Protein AF-A0A3B3HXH5-F1 (afdb_monomer_lite)

Sequence (319 aa):
MPVHSREKKDSNHEEMEVDFPEQDGSSTDEEDTVSSSVSEDGDSSEMDDEDCERRRVECLDEMTTLEKQFTDLKEQLYKERLSQVEVKLQEVMAGCAQEYLEPLANLQENMQIRTKVAGIYRELCLESVKNKYECEIQAACQHWESEKLLLFDTVQSELEEKIRRLEEDRHSIDITSELWNDGLHARKNKKKDPFCPVKKKKPVVVSGPYIVYMLQDLDILEDWTAIRKAMASLGPHRVKVDVPALKPDRHHHVARSEDGRLYYDSQWYCRGQAICIN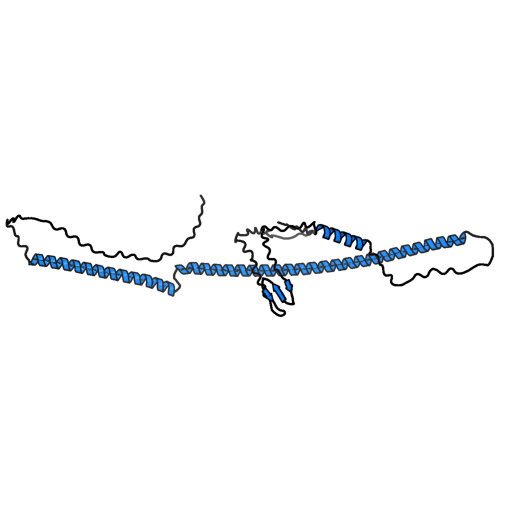RKDDYPTRNPQHPRFNMILFPSNQPGRLERHQKCVFISRDE

InterPro domains:
  IPR013907 Sds3-like [PF08598] (60-180)
  IPR013907 Sds3-like [PTHR21964] (8-289)
  IPR013907 Sds3-like [SM01401] (59-226)

Structure (mmCIF, N/CA/C/O backbone):
data_AF-A0A3B3HXH5-F1
#
_entry.id   AF-A0A3B3HXH5-F1
#
loop_
_atom_site.group_PDB
_atom_site.id
_atom_site.type_symbol
_atom_site.label_atom_id
_atom_site.label_alt_id
_atom_site.label_comp_id
_atom_site.label_asym_id
_atom_site.label_entity_id
_atom_site.label_seq_id
_atom_site.pdbx_PDB_ins_code
_atom_site.Cartn_x
_atom_site.Cartn_y
_atom_site.Cartn_z
_atom_site.occupancy
_atom_site.B_iso_or_equiv
_atom_site.auth_seq_id
_atom_site.auth_comp_id
_atom_site.auth_asym_id
_atom_site.auth_atom_id
_atom_site.pdbx_PDB_model_num
ATOM 1 N N . MET A 1 1 ? 10.573 -28.442 24.597 1.00 36.66 1 MET A N 1
ATOM 2 C CA . MET A 1 1 ? 9.488 -29.388 24.944 1.00 36.66 1 MET A CA 1
ATOM 3 C C . MET A 1 1 ? 8.203 -28.918 24.251 1.00 36.66 1 MET A C 1
ATOM 5 O O . MET A 1 1 ? 8.130 -27.728 23.979 1.00 36.66 1 MET A O 1
ATOM 9 N N . PRO A 1 2 ? 7.308 -29.828 23.827 1.00 40.38 2 PRO A N 1
ATOM 10 C CA . PRO A 1 2 ? 6.801 -29.885 22.445 1.00 40.38 2 PRO A CA 1
ATOM 11 C C . PRO A 1 2 ? 5.532 -29.090 22.072 1.00 40.38 2 PRO A C 1
ATOM 13 O O . PRO A 1 2 ? 4.764 -28.634 22.905 1.00 40.38 2 PRO A O 1
ATOM 16 N N . VAL A 1 3 ? 5.399 -29.037 20.745 1.00 43.09 3 VAL A N 1
ATOM 17 C CA . VAL A 1 3 ? 4.404 -28.598 19.746 1.00 43.09 3 VAL A CA 1
ATOM 18 C C . VAL A 1 3 ? 2.918 -28.958 19.991 1.00 43.09 3 VAL A C 1
ATOM 20 O O . VAL A 1 3 ? 2.636 -30.053 20.466 1.00 43.09 3 VAL A O 1
ATOM 23 N N . HIS A 1 4 ? 2.008 -28.072 19.536 1.00 37.91 4 HIS A N 1
ATOM 24 C CA . HIS A 1 4 ? 0.815 -28.287 18.661 1.00 37.91 4 HIS A CA 1
ATOM 25 C C . HIS A 1 4 ? -0.367 -27.368 19.049 1.00 37.91 4 HIS A C 1
ATOM 27 O O . HIS A 1 4 ? -0.852 -27.417 20.169 1.00 37.91 4 HIS A O 1
ATOM 33 N N . SER A 1 5 ? -0.701 -26.357 18.231 1.00 41.97 5 SER A N 1
ATOM 34 C CA . SER A 1 5 ? -1.679 -26.375 17.114 1.00 41.97 5 SER A CA 1
ATOM 35 C C . SER A 1 5 ? -3.136 -26.458 17.584 1.00 41.97 5 SER A C 1
ATOM 37 O O . SER A 1 5 ? -3.482 -27.459 18.197 1.00 41.97 5 SER A O 1
ATOM 39 N N . ARG A 1 6 ? -3.993 -25.492 17.191 1.00 38.56 6 ARG A N 1
ATOM 40 C CA . ARG A 1 6 ? -5.259 -25.716 16.447 1.00 38.56 6 ARG A CA 1
ATOM 41 C C . ARG A 1 6 ? -6.124 -24.448 16.361 1.00 38.56 6 ARG A C 1
ATOM 43 O O . ARG A 1 6 ? -6.424 -23.808 17.360 1.00 38.56 6 ARG A O 1
ATOM 50 N N . GLU A 1 7 ? -6.533 -24.141 15.135 1.00 41.59 7 GLU A N 1
ATOM 51 C CA . GLU A 1 7 ? -7.610 -23.221 14.767 1.00 41.59 7 GLU A CA 1
ATOM 52 C C . GLU A 1 7 ? -8.952 -23.632 15.395 1.00 41.59 7 GLU A C 1
ATOM 54 O O . GLU A 1 7 ? -9.259 -24.826 15.429 1.00 41.59 7 GLU A O 1
ATOM 59 N N . LYS A 1 8 ? -9.807 -22.665 15.755 1.00 41.22 8 LYS A N 1
ATOM 60 C CA . LYS A 1 8 ? -11.252 -22.778 15.499 1.00 41.22 8 LYS A CA 1
ATOM 61 C C . LYS A 1 8 ? -11.975 -21.436 15.620 1.00 41.22 8 LYS A C 1
ATOM 63 O O . LYS A 1 8 ? -12.102 -20.853 16.688 1.00 41.22 8 LYS A O 1
ATOM 68 N N . LYS A 1 9 ? -12.450 -21.004 14.458 1.00 42.94 9 LYS A N 1
ATOM 69 C CA . LYS A 1 9 ? -13.661 -20.227 14.218 1.00 42.94 9 LYS A CA 1
ATOM 70 C C . LYS A 1 9 ? -14.865 -21.031 14.737 1.00 42.94 9 LYS A C 1
ATOM 72 O O . LYS A 1 9 ? -14.910 -22.228 14.475 1.00 42.94 9 LYS A O 1
ATOM 77 N N . ASP A 1 10 ? -15.780 -20.407 15.469 1.00 31.34 10 ASP A N 1
ATOM 78 C CA . ASP A 1 10 ? -17.193 -20.307 15.081 1.00 31.34 10 ASP A CA 1
ATOM 79 C C . ASP A 1 10 ? -18.002 -19.512 16.114 1.00 31.34 10 ASP A C 1
ATOM 81 O O . ASP A 1 10 ? -17.730 -19.507 17.311 1.00 31.34 10 ASP A O 1
ATOM 85 N N . SER A 1 11 ? -18.961 -18.785 15.556 1.00 37.59 11 SER A N 1
ATOM 86 C CA . SER A 1 11 ? -20.011 -17.983 16.167 1.00 37.59 11 SER A CA 1
ATOM 87 C C . SER A 1 11 ? -20.677 -18.616 17.387 1.00 37.59 11 SER A C 1
ATOM 89 O O . SER A 1 11 ? -21.100 -19.767 17.308 1.00 37.59 11 SER A O 1
ATOM 91 N N . ASN A 1 12 ? -20.938 -17.812 18.418 1.00 31.23 12 ASN A N 1
ATOM 92 C CA . ASN A 1 12 ? -22.136 -18.004 19.228 1.00 31.23 12 ASN A CA 1
ATOM 93 C C . ASN A 1 12 ? -22.809 -16.649 19.466 1.00 31.23 12 ASN A C 1
ATOM 95 O O . ASN A 1 12 ? -22.296 -15.770 20.152 1.00 31.23 12 ASN A O 1
ATOM 99 N N . HIS A 1 13 ? -23.928 -16.492 18.772 1.00 41.25 13 HIS A N 1
ATOM 100 C CA . HIS A 1 13 ? -24.970 -15.508 18.996 1.00 41.25 13 HIS A CA 1
ATOM 101 C C . HIS A 1 13 ? -25.770 -16.016 20.195 1.00 41.25 13 HIS A C 1
ATOM 103 O O . HIS A 1 13 ? -26.544 -16.956 20.044 1.00 41.25 13 HIS A O 1
ATOM 109 N N . GLU A 1 14 ? -25.514 -15.485 21.389 1.00 38.22 14 GLU A N 1
ATOM 110 C CA . GLU A 1 14 ? -26.332 -15.784 22.569 1.00 38.22 14 GLU A CA 1
ATOM 111 C C . GLU A 1 14 ? -27.373 -14.678 22.728 1.00 38.22 14 GLU A C 1
ATOM 113 O O . GLU A 1 14 ? -27.130 -13.622 23.313 1.00 38.22 14 GLU A O 1
ATOM 118 N N . GLU A 1 15 ? -28.540 -14.927 22.133 1.00 41.75 15 GLU A N 1
ATOM 119 C CA . GLU A 1 15 ? -29.776 -14.255 22.505 1.00 41.75 15 GLU A CA 1
ATOM 120 C C . GLU A 1 15 ? -30.161 -14.684 23.920 1.00 41.75 15 GLU A C 1
ATOM 122 O O . GLU A 1 15 ? -30.132 -15.857 24.288 1.00 41.75 15 GLU A O 1
ATOM 127 N N . MET A 1 16 ? -30.492 -13.684 24.724 1.00 44.94 16 MET A N 1
ATOM 128 C CA . MET A 1 16 ? -30.983 -13.815 26.082 1.00 44.94 16 MET A CA 1
ATOM 129 C C . MET A 1 16 ? -32.428 -14.328 26.033 1.00 44.94 16 MET A C 1
ATOM 131 O O . MET A 1 16 ? -33.356 -13.534 25.904 1.00 44.94 16 MET A O 1
ATOM 135 N N . GLU A 1 17 ? -32.624 -15.643 26.121 1.00 43.16 17 GLU A N 1
ATOM 136 C CA . GLU A 1 17 ? -33.947 -16.248 26.304 1.00 43.16 17 GLU A CA 1
ATOM 137 C C . GLU A 1 17 ? -34.158 -16.521 27.802 1.00 43.16 17 GLU A C 1
ATOM 139 O O . GLU A 1 17 ? -33.478 -17.345 28.415 1.00 43.16 17 GLU A O 1
ATOM 144 N N . VAL A 1 18 ? -35.040 -15.739 28.426 1.00 45.31 18 VAL A N 1
ATOM 145 C CA . VAL A 1 18 ? -35.453 -15.910 29.824 1.00 45.31 18 VAL A CA 1
ATOM 146 C C . VAL A 1 18 ? -36.728 -16.744 29.810 1.00 45.31 18 VAL A C 1
ATOM 148 O O . VAL A 1 18 ? -37.800 -16.218 29.522 1.00 45.31 18 VAL A O 1
ATOM 151 N N . ASP A 1 19 ? -36.598 -18.038 30.093 1.00 46.12 19 ASP A N 1
ATOM 152 C CA . ASP A 1 19 ? -37.721 -18.969 30.207 1.00 46.12 19 ASP A CA 1
ATOM 153 C C . ASP A 1 19 ? -38.346 -18.865 31.612 1.00 46.12 19 ASP A C 1
ATOM 155 O O . ASP A 1 19 ? -37.688 -19.116 32.626 1.00 46.12 19 ASP A O 1
ATOM 159 N N . PHE A 1 20 ? -39.607 -18.434 31.678 1.00 47.66 20 PHE A N 1
ATOM 160 C CA . PHE A 1 20 ? -40.442 -18.494 32.879 1.00 47.66 20 PHE A CA 1
ATOM 161 C C . PHE A 1 20 ? -41.383 -19.695 32.733 1.00 47.66 20 PHE A C 1
ATOM 163 O O . PHE A 1 20 ? -42.293 -19.620 31.908 1.00 47.66 20 PHE A O 1
ATOM 170 N N . PRO A 1 21 ? -41.255 -20.766 33.536 1.00 50.25 21 PRO A N 1
ATOM 171 C CA . PRO A 1 21 ? -42.292 -21.782 33.578 1.00 50.25 21 PRO A CA 1
ATOM 172 C C . PRO A 1 21 ? -43.496 -21.289 34.389 1.00 50.25 21 PRO A C 1
ATOM 174 O O . PRO A 1 21 ? -43.383 -20.860 35.541 1.00 50.25 21 PRO A O 1
ATOM 177 N N . GLU A 1 22 ? -44.645 -21.349 33.721 1.00 38.00 22 GLU A N 1
ATOM 178 C CA . GLU A 1 22 ? -45.982 -21.013 34.190 1.00 38.00 22 GLU A CA 1
ATOM 179 C C . GLU A 1 22 ? -46.419 -21.874 35.386 1.00 38.00 22 GLU A C 1
ATOM 181 O O . GLU A 1 22 ? -46.096 -23.054 35.523 1.00 38.00 22 GLU A O 1
ATOM 186 N N . GLN A 1 23 ? -47.177 -21.231 36.269 1.00 49.66 23 GLN A N 1
ATOM 187 C CA . GLN A 1 23 ? -47.813 -21.804 37.441 1.00 49.66 23 GLN A CA 1
ATOM 188 C C . GLN A 1 23 ? -49.132 -22.466 37.024 1.00 49.66 23 GLN A C 1
ATOM 190 O O . GLN A 1 23 ? -50.142 -21.778 36.895 1.00 49.66 23 GLN A O 1
ATOM 195 N N . ASP A 1 24 ? -49.135 -23.789 36.858 1.00 42.03 24 ASP A N 1
ATOM 196 C CA . ASP A 1 24 ? -50.368 -24.571 36.740 1.00 42.03 24 ASP A CA 1
ATOM 197 C C . ASP A 1 24 ? -50.796 -25.107 38.111 1.00 42.03 24 ASP A C 1
ATOM 199 O O . ASP A 1 24 ? -50.068 -25.825 38.801 1.00 42.03 24 ASP A O 1
ATOM 203 N N . GLY A 1 25 ? -52.003 -24.715 38.517 1.00 48.56 25 GLY A N 1
ATOM 204 C CA . GLY A 1 25 ? -52.677 -25.234 39.696 1.00 48.56 25 GLY A CA 1
ATOM 205 C C . GLY A 1 25 ? -53.189 -26.653 39.465 1.00 48.56 25 GLY A C 1
ATOM 206 O O . GLY A 1 25 ? -53.815 -26.940 38.449 1.00 48.56 25 GLY A O 1
ATOM 207 N N . SER A 1 26 ? -52.992 -27.526 40.453 1.00 46.78 26 SER A N 1
ATOM 208 C CA . SER A 1 26 ? -53.696 -28.804 40.535 1.00 46.78 26 SER A CA 1
ATOM 209 C C . SER A 1 26 ? -54.169 -29.036 41.964 1.00 46.78 26 SER A C 1
ATOM 211 O O . SER A 1 26 ? -53.378 -29.234 42.884 1.00 46.78 26 SER A O 1
ATOM 213 N N . SER A 1 27 ? -55.488 -28.964 42.110 1.00 47.56 27 SER A N 1
ATOM 214 C CA . SER A 1 27 ? -56.285 -29.443 43.235 1.00 47.56 27 SER A CA 1
ATOM 215 C C . SER A 1 27 ? -56.333 -30.972 43.185 1.00 47.56 27 SER A C 1
ATOM 217 O O . SER A 1 27 ? -56.581 -31.536 42.120 1.00 47.56 27 SER A O 1
ATOM 219 N N . THR A 1 28 ? -56.116 -31.622 44.330 1.00 49.31 28 THR A N 1
ATOM 220 C CA . THR A 1 28 ? -56.427 -33.043 44.521 1.00 49.31 28 THR A CA 1
ATOM 221 C C . THR A 1 28 ? -57.055 -33.215 45.902 1.00 49.31 28 THR A C 1
ATOM 223 O O . THR A 1 28 ? -56.388 -33.020 46.918 1.00 49.31 28 THR A O 1
ATOM 226 N N . ASP A 1 29 ? -58.356 -33.505 45.893 1.00 44.50 29 ASP A N 1
ATOM 227 C CA . ASP A 1 29 ? -59.142 -34.044 47.005 1.00 44.50 29 ASP A CA 1
ATOM 228 C C . ASP A 1 29 ? -58.696 -35.475 47.312 1.00 44.50 29 ASP A C 1
ATOM 230 O O . ASP A 1 29 ? -58.561 -36.276 46.391 1.00 44.50 29 ASP A O 1
ATOM 234 N N . GLU A 1 30 ? -58.573 -35.814 48.593 1.00 56.91 30 GLU A N 1
ATOM 235 C CA . GLU A 1 30 ? -58.674 -37.191 49.084 1.00 56.91 30 GLU A CA 1
ATOM 236 C C . GLU A 1 30 ? -59.413 -37.140 50.435 1.00 56.91 30 GLU A C 1
ATOM 238 O O . GLU A 1 30 ? -58.858 -36.767 51.471 1.00 56.91 30 GLU A O 1
ATOM 243 N N . GLU A 1 31 ? -60.704 -37.460 50.395 1.00 57.81 31 GLU A N 1
ATOM 244 C CA . GLU A 1 31 ? -61.541 -37.793 51.549 1.00 57.81 31 GLU A CA 1
ATOM 245 C C . GLU A 1 31 ? -61.336 -39.278 51.879 1.00 57.81 31 GLU A C 1
ATOM 247 O O . GLU A 1 31 ? -61.482 -40.103 50.982 1.00 57.81 31 GLU A O 1
ATOM 252 N N . ASP A 1 32 ? -61.070 -39.631 53.143 1.00 46.25 32 ASP A N 1
ATOM 253 C CA . ASP A 1 32 ? -61.781 -40.740 53.801 1.00 46.25 32 ASP A CA 1
ATOM 254 C C . ASP A 1 32 ? -61.449 -40.879 55.307 1.00 46.25 32 ASP A C 1
ATOM 256 O O . ASP A 1 32 ? -60.324 -41.178 55.701 1.00 46.25 32 ASP A O 1
ATOM 260 N N . THR A 1 33 ? -62.476 -40.601 56.130 1.00 49.78 33 THR A N 1
ATOM 261 C CA . THR A 1 33 ? -63.098 -41.479 57.159 1.00 49.78 33 THR A CA 1
ATOM 262 C C . THR A 1 33 ? -62.180 -42.278 58.126 1.00 49.78 33 THR A C 1
ATOM 264 O O . THR A 1 33 ? -61.257 -42.960 57.718 1.00 49.78 33 THR A O 1
ATOM 267 N N . VAL A 1 34 ? -62.357 -42.385 59.458 1.00 49.44 34 VAL A N 1
ATOM 268 C CA . VAL A 1 34 ? -63.480 -42.213 60.403 1.00 49.44 34 VAL A CA 1
ATOM 269 C C . VAL A 1 34 ? -62.985 -42.317 61.869 1.00 49.44 34 VAL A C 1
ATOM 271 O O . VAL A 1 34 ? -62.112 -43.116 62.186 1.00 49.44 34 VAL A O 1
ATOM 274 N N . SER A 1 35 ? -63.711 -41.636 62.766 1.00 45.94 35 SER A N 1
ATOM 275 C CA . SER A 1 35 ? -64.165 -42.104 64.096 1.00 45.94 35 SER A CA 1
ATOM 276 C C . SER A 1 35 ? -63.204 -42.208 65.303 1.00 45.94 35 SER A C 1
ATOM 278 O O . SER A 1 35 ? -62.570 -43.227 65.546 1.00 45.94 35 SER A O 1
ATOM 280 N N . SER A 1 36 ? -63.378 -41.212 66.184 1.00 49.75 36 SER A N 1
ATOM 281 C CA . SER A 1 36 ? -63.737 -41.319 67.616 1.00 49.75 36 SER A CA 1
ATOM 282 C C . SER A 1 36 ? -62.786 -42.006 68.606 1.00 49.75 36 SER A C 1
ATOM 284 O O . SER A 1 36 ? -62.731 -43.227 68.714 1.00 49.75 36 SER A O 1
ATOM 286 N N . SER A 1 37 ? -62.200 -41.181 69.478 1.00 46.41 37 SER A N 1
ATOM 287 C CA . SER A 1 37 ? -62.035 -41.484 70.902 1.00 46.41 37 SER A CA 1
ATOM 288 C C . SER A 1 37 ? -61.922 -40.165 71.661 1.00 46.41 37 SER A C 1
ATOM 290 O O . SER A 1 37 ? -60.868 -39.535 71.682 1.00 46.41 37 SER A O 1
ATOM 292 N N . VAL A 1 38 ? -63.035 -39.742 72.255 1.00 53.91 38 VAL A N 1
ATOM 293 C CA . VAL A 1 38 ? -63.066 -38.720 73.301 1.00 53.91 38 VAL A CA 1
ATOM 294 C C . VAL A 1 38 ? -62.303 -39.255 74.514 1.00 53.91 38 VAL A C 1
ATOM 296 O O . VAL A 1 38 ? -62.775 -40.140 75.221 1.00 53.91 38 VAL A O 1
ATOM 299 N N . SER A 1 39 ? -61.092 -38.747 74.720 1.00 48.28 39 SER A N 1
ATOM 300 C CA . SER A 1 39 ? -60.351 -38.921 75.966 1.00 48.28 39 SER A CA 1
ATOM 301 C C . SER A 1 39 ? -60.460 -37.612 76.733 1.00 48.28 39 SER A C 1
ATOM 303 O O . SER A 1 39 ? -59.628 -36.720 76.603 1.00 48.28 39 SER A O 1
ATOM 305 N N . GLU A 1 40 ? -61.555 -37.489 77.477 1.00 54.38 40 GLU A N 1
ATOM 306 C CA . GLU A 1 40 ? -61.733 -36.487 78.521 1.00 54.38 40 GLU A CA 1
ATOM 307 C C . GLU A 1 40 ? -60.925 -36.960 79.734 1.00 54.38 40 GLU A C 1
ATOM 309 O O . GLU A 1 40 ? -61.462 -37.590 80.641 1.00 54.38 40 GLU A O 1
ATOM 314 N N . ASP A 1 41 ? -59.611 -36.735 79.713 1.00 47.78 41 ASP A N 1
ATOM 315 C CA . ASP A 1 41 ? -58.792 -36.841 80.918 1.00 47.78 41 ASP A CA 1
ATOM 316 C C . ASP A 1 41 ? -58.056 -35.518 81.100 1.00 47.78 41 ASP A C 1
ATOM 318 O O . ASP A 1 41 ? -57.237 -35.096 80.280 1.00 47.78 41 ASP A O 1
ATOM 322 N N . GLY A 1 42 ? -58.512 -34.795 82.117 1.00 56.22 42 GLY A N 1
ATOM 323 C CA . GLY A 1 42 ? -58.180 -33.411 82.367 1.00 56.22 42 GLY A CA 1
ATOM 324 C C . GLY A 1 42 ? -56.733 -33.243 82.794 1.00 56.22 42 GLY A C 1
ATOM 325 O O . GLY A 1 42 ? -56.367 -33.574 83.916 1.00 56.22 42 GLY A O 1
ATOM 326 N N . ASP A 1 43 ? -55.965 -32.604 81.924 1.00 50.34 43 ASP A N 1
ATOM 327 C CA . ASP A 1 43 ? -54.943 -31.643 82.326 1.00 50.34 43 ASP A CA 1
ATOM 328 C C . ASP A 1 43 ? -54.941 -30.500 81.305 1.00 50.34 43 ASP A C 1
ATOM 330 O O . ASP A 1 43 ? -53.996 -30.262 80.553 1.00 50.34 43 ASP A O 1
ATOM 334 N N . SER A 1 44 ? -56.099 -29.839 81.208 1.00 50.19 44 SER A N 1
ATOM 335 C CA . SER A 1 44 ? -56.245 -28.585 80.478 1.00 50.19 44 SER A CA 1
ATOM 336 C C . SER A 1 44 ? -55.517 -27.512 81.277 1.00 50.19 44 SER A C 1
ATOM 338 O O . SER A 1 44 ? -56.132 -26.744 82.016 1.00 50.19 44 SER A O 1
ATOM 340 N N . SER A 1 45 ? -54.191 -27.478 81.145 1.00 52.12 45 SER A N 1
ATOM 341 C CA . SER A 1 45 ? -53.464 -26.228 81.316 1.00 52.12 45 SER A CA 1
ATOM 342 C C . SER A 1 45 ? -54.000 -25.283 80.245 1.00 52.12 45 SER A C 1
ATOM 344 O O . SER A 1 45 ? -53.641 -25.346 79.072 1.00 52.12 45 SER A O 1
ATOM 346 N N . GLU A 1 46 ? -54.986 -24.499 80.660 1.00 55.59 46 GLU A N 1
ATOM 347 C CA . GLU A 1 46 ? -55.503 -23.320 79.990 1.00 55.59 46 GLU A CA 1
ATOM 348 C C . GLU A 1 46 ? -54.295 -22.409 79.753 1.00 55.59 46 GLU A C 1
ATOM 350 O O . GLU A 1 46 ? -53.892 -21.629 80.614 1.00 55.59 46 GLU A O 1
ATOM 355 N N . MET A 1 47 ? -53.597 -22.641 78.636 1.00 61.91 47 MET A N 1
ATOM 356 C CA . MET A 1 47 ? -52.636 -21.694 78.101 1.00 61.91 47 MET A CA 1
ATOM 357 C C . MET A 1 47 ? -53.427 -20.414 77.938 1.00 61.91 47 MET A C 1
ATOM 359 O O . MET A 1 47 ? -54.374 -20.387 77.157 1.00 61.91 47 MET A O 1
ATOM 363 N N . ASP A 1 48 ? -53.061 -19.424 78.740 1.00 77.75 48 ASP A N 1
ATOM 364 C CA . ASP A 1 48 ? -53.688 -18.116 78.757 1.00 77.75 48 ASP A CA 1
ATOM 365 C C . ASP A 1 48 ? -53.893 -17.646 77.310 1.00 77.75 48 ASP A C 1
ATOM 367 O O . ASP A 1 48 ? -52.949 -17.661 76.510 1.00 77.75 48 ASP A O 1
ATOM 371 N N . ASP A 1 49 ? -55.127 -17.296 76.942 1.00 82.94 49 ASP A N 1
ATOM 372 C CA . ASP A 1 49 ? -55.451 -16.811 75.596 1.00 82.94 49 ASP A CA 1
ATOM 373 C C . ASP A 1 49 ? -54.546 -15.620 75.225 1.00 82.94 49 ASP A C 1
ATOM 375 O O . ASP A 1 49 ? -54.171 -15.443 74.061 1.00 82.94 49 ASP A O 1
ATOM 379 N N . GLU A 1 50 ? -54.101 -14.860 76.233 1.00 87.56 50 GLU A N 1
ATOM 380 C CA . GLU A 1 50 ? -53.115 -13.792 76.089 1.00 87.56 50 GLU A CA 1
ATOM 381 C C . GLU A 1 50 ? -51.749 -14.295 75.601 1.00 87.56 50 GLU A C 1
ATOM 383 O O . GLU A 1 50 ? -51.117 -13.625 74.786 1.00 87.56 50 GLU A O 1
ATOM 388 N N . ASP A 1 51 ? -51.286 -15.473 76.027 1.00 90.12 51 ASP A N 1
ATOM 389 C CA . ASP A 1 51 ? -50.021 -16.065 75.574 1.00 90.12 51 ASP A CA 1
ATOM 390 C C . ASP A 1 51 ? -50.117 -16.648 74.158 1.00 90.12 51 ASP A C 1
ATOM 392 O O . ASP A 1 51 ? -49.138 -16.607 73.402 1.00 90.12 51 ASP A O 1
ATOM 396 N N . CYS A 1 52 ? -51.287 -17.155 73.759 1.00 89.38 52 CYS A N 1
ATOM 397 C CA . CYS A 1 52 ? -51.535 -17.548 72.371 1.00 89.38 52 CYS A CA 1
ATOM 398 C C . CYS A 1 52 ? -51.539 -16.331 71.434 1.00 89.38 52 CYS A C 1
ATOM 400 O O . CYS A 1 52 ? -50.892 -16.368 70.382 1.00 89.38 52 CYS A O 1
ATOM 402 N N . GLU A 1 53 ? -52.202 -15.240 71.828 1.00 92.44 53 GLU A N 1
ATOM 403 C CA . GLU A 1 53 ? -52.193 -13.992 71.061 1.00 92.44 53 GLU A CA 1
ATOM 404 C C . GLU A 1 53 ? -50.787 -13.374 71.019 1.00 92.44 53 GLU A C 1
ATOM 406 O O . GLU A 1 53 ? -50.337 -12.935 69.961 1.00 92.44 53 GLU A O 1
ATOM 411 N N . ARG A 1 54 ? -50.028 -13.436 72.123 1.00 95.19 54 ARG A N 1
ATOM 412 C CA . ARG A 1 54 ? -48.635 -12.963 72.181 1.00 95.19 54 ARG A CA 1
ATOM 413 C C . ARG A 1 54 ? -47.750 -13.659 71.142 1.00 95.19 54 ARG A C 1
ATOM 415 O O . ARG A 1 54 ? -47.097 -12.978 70.355 1.00 95.19 54 ARG A O 1
ATOM 422 N N . ARG A 1 55 ? -47.791 -14.997 71.059 1.00 94.19 55 ARG A N 1
ATOM 423 C CA . ARG A 1 55 ? -47.025 -15.763 70.050 1.00 94.19 55 ARG A CA 1
ATOM 424 C C . ARG A 1 55 ? -47.466 -15.462 68.619 1.00 94.19 55 ARG A C 1
ATOM 426 O O . ARG A 1 55 ? -46.640 -15.453 67.708 1.00 94.19 55 ARG A O 1
ATOM 433 N N . ARG A 1 56 ? -48.765 -15.232 68.397 1.00 95.44 56 ARG A N 1
ATOM 434 C CA . ARG A 1 56 ? -49.298 -14.856 67.080 1.00 95.44 56 ARG A CA 1
ATOM 435 C C . ARG A 1 56 ? -48.742 -13.503 66.633 1.00 95.44 56 ARG A C 1
ATOM 437 O O . ARG A 1 56 ? -48.322 -13.382 65.484 1.00 95.44 56 ARG A O 1
ATOM 444 N N . VAL A 1 57 ? -48.724 -12.518 67.529 1.00 96.00 57 VAL A N 1
ATOM 445 C CA . VAL A 1 57 ? -48.159 -11.188 67.263 1.00 96.00 57 VAL A CA 1
ATOM 446 C C . VAL A 1 57 ? -46.658 -11.279 66.991 1.00 96.00 57 VAL A C 1
ATOM 448 O O . VAL A 1 57 ? -46.207 -10.754 65.980 1.00 96.00 57 VAL A O 1
ATOM 451 N N . GLU A 1 58 ? -45.902 -12.019 67.806 1.00 96.38 58 GLU A N 1
ATOM 452 C CA . GLU A 1 58 ? -44.460 -12.229 67.598 1.00 96.38 58 GLU A CA 1
ATOM 453 C C . GLU A 1 58 ? -44.159 -12.870 66.231 1.00 96.38 58 GLU A C 1
ATOM 455 O O . GLU A 1 58 ? -43.283 -12.404 65.507 1.00 96.38 58 GLU A O 1
ATOM 460 N N . CYS A 1 59 ? -44.933 -13.880 65.821 1.00 96.44 59 CYS A N 1
ATOM 461 C CA . CYS A 1 59 ? -44.783 -14.511 64.506 1.00 96.44 59 CYS A CA 1
ATOM 462 C C . CYS A 1 59 ? -45.062 -13.535 63.345 1.00 96.44 59 CYS A C 1
ATOM 464 O O . CYS A 1 59 ? -44.360 -13.550 62.331 1.00 96.44 59 CYS A O 1
ATOM 466 N N . LEU A 1 60 ? -46.067 -12.663 63.485 1.00 97.06 60 LEU A N 1
ATOM 467 C CA . LEU A 1 60 ? -46.355 -11.617 62.499 1.00 97.06 60 LEU A CA 1
ATOM 468 C C . LEU A 1 60 ? -45.251 -10.549 62.461 1.00 97.06 60 LEU A C 1
ATOM 470 O O . LEU A 1 60 ? -44.865 -10.108 61.377 1.00 97.06 60 LEU A O 1
ATOM 474 N N . ASP A 1 61 ? -44.703 -10.163 63.611 1.00 97.75 61 ASP A N 1
ATOM 475 C CA . ASP A 1 61 ? -43.584 -9.221 63.704 1.00 97.75 61 ASP A CA 1
ATOM 476 C C . ASP A 1 61 ? -42.302 -9.796 63.073 1.00 97.75 61 ASP A C 1
ATOM 478 O O . ASP A 1 61 ? -41.583 -9.099 62.350 1.00 97.75 61 ASP A O 1
ATOM 482 N N . GLU A 1 62 ? -42.028 -11.088 63.264 1.00 97.69 62 GLU A N 1
ATOM 483 C CA . GLU A 1 62 ? -40.929 -11.782 62.585 1.00 97.69 62 GLU A CA 1
ATOM 484 C C . GLU A 1 62 ? -41.138 -11.821 61.067 1.00 97.69 62 GLU A C 1
ATOM 486 O O . GLU A 1 62 ? -40.222 -11.482 60.313 1.00 97.69 62 GLU A O 1
ATOM 491 N N . MET A 1 63 ? -42.346 -12.168 60.605 1.00 97.62 63 MET A N 1
ATOM 492 C CA . MET A 1 63 ? -42.669 -12.199 59.175 1.00 97.62 63 MET A CA 1
ATOM 493 C C . MET A 1 63 ? -42.518 -10.817 58.532 1.00 97.62 63 MET A C 1
ATOM 495 O O . MET A 1 63 ? -41.853 -10.679 57.507 1.00 97.62 63 MET A O 1
ATOM 499 N N . THR A 1 64 ? -43.059 -9.772 59.158 1.00 98.00 64 THR A N 1
ATOM 500 C CA . THR A 1 64 ? -42.931 -8.394 58.656 1.00 98.00 64 THR A CA 1
ATOM 501 C C . THR A 1 64 ? -41.479 -7.911 58.668 1.00 98.00 64 THR A C 1
ATOM 503 O O . THR A 1 64 ? -41.048 -7.198 57.757 1.00 98.00 64 THR A O 1
ATOM 506 N N . THR A 1 65 ? -40.680 -8.339 59.649 1.00 98.19 65 THR A N 1
ATOM 507 C CA . THR A 1 65 ? -39.238 -8.065 59.678 1.00 98.19 65 THR A CA 1
ATOM 508 C C . THR A 1 65 ? -38.516 -8.748 58.514 1.00 98.19 65 THR A C 1
ATOM 510 O O . THR A 1 65 ? -37.692 -8.109 57.854 1.00 98.19 65 THR A O 1
ATOM 513 N N . LEU A 1 66 ? -38.836 -10.012 58.221 1.00 98.12 66 LEU A N 1
ATOM 514 C CA . LEU A 1 66 ? -38.275 -10.750 57.084 1.00 98.12 66 LEU A CA 1
ATOM 515 C C . LEU A 1 66 ? -38.673 -10.130 55.742 1.00 98.12 66 LEU A C 1
ATOM 517 O O . LEU A 1 66 ? -37.816 -9.937 54.880 1.00 98.12 66 LEU A O 1
ATOM 521 N N . GLU A 1 67 ? -39.943 -9.765 55.569 1.00 98.12 67 GLU A N 1
ATOM 522 C CA . GLU A 1 67 ? -40.429 -9.078 54.369 1.00 98.12 67 GLU A CA 1
ATOM 523 C C . GLU A 1 67 ? -39.668 -7.772 54.133 1.00 98.12 67 GLU A C 1
ATOM 525 O O . GLU A 1 67 ? -39.207 -7.513 53.019 1.00 98.12 67 GLU A O 1
ATOM 530 N N . LYS A 1 68 ? -39.451 -6.989 55.196 1.00 98.31 68 LYS A N 1
ATOM 531 C CA . LYS A 1 68 ? -38.675 -5.751 55.125 1.00 98.31 68 LYS A CA 1
ATOM 532 C C . LYS A 1 68 ? -37.224 -6.005 54.711 1.00 98.31 68 LYS A C 1
ATOM 534 O O . LYS A 1 68 ? -36.720 -5.343 53.804 1.00 98.31 68 LYS A O 1
ATOM 539 N N . GLN A 1 69 ? -36.564 -6.992 55.318 1.00 98.38 69 GLN A N 1
ATOM 540 C CA . GLN A 1 69 ? -35.203 -7.377 54.931 1.00 98.38 69 GLN A CA 1
ATOM 541 C C . GLN A 1 69 ? -35.137 -7.809 53.462 1.00 98.38 69 GLN A C 1
ATOM 543 O O . GLN A 1 69 ? -34.208 -7.433 52.748 1.00 98.38 69 GLN A O 1
ATOM 548 N N . PHE A 1 70 ? -36.137 -8.550 52.982 1.00 98.50 70 PHE A N 1
ATOM 549 C CA . PHE A 1 70 ? -36.206 -8.972 51.588 1.00 98.50 70 PHE A CA 1
ATOM 550 C C . PHE A 1 70 ? -36.378 -7.779 50.639 1.00 98.50 70 PHE A C 1
ATOM 552 O O . PHE A 1 70 ? -35.720 -7.718 49.598 1.00 98.50 70 PHE A O 1
ATOM 559 N N . THR A 1 71 ? -37.215 -6.800 50.999 1.00 98.44 71 THR A N 1
ATOM 560 C CA . THR A 1 71 ? -37.367 -5.570 50.210 1.00 98.44 71 THR A CA 1
ATOM 561 C C . THR A 1 71 ? -36.097 -4.726 50.193 1.00 98.44 71 THR A C 1
ATOM 563 O O . THR A 1 71 ? -35.715 -4.251 49.122 1.00 98.44 71 THR A O 1
ATOM 566 N N . ASP A 1 72 ? -35.407 -4.605 51.329 1.00 98.44 72 ASP A N 1
ATOM 567 C CA . ASP A 1 72 ? -34.164 -3.839 51.443 1.00 98.44 72 ASP A CA 1
ATOM 568 C C . ASP A 1 72 ? -33.051 -4.485 50.599 1.00 98.44 72 ASP A C 1
ATOM 570 O O . ASP A 1 72 ? -32.384 -3.809 49.812 1.00 98.44 72 ASP A O 1
ATOM 574 N N . LEU A 1 73 ? -32.905 -5.814 50.678 1.00 98.50 73 LEU A N 1
ATOM 575 C CA . LEU A 1 73 ? -31.949 -6.573 49.864 1.00 98.50 73 LEU A CA 1
ATOM 576 C C . LEU A 1 73 ? -32.252 -6.462 48.368 1.00 98.50 73 LEU A C 1
ATOM 578 O O . LEU A 1 73 ? -31.343 -6.266 47.559 1.00 98.50 73 LEU A O 1
ATOM 582 N N . LYS A 1 74 ? -33.531 -6.555 47.989 1.00 98.31 74 LYS A N 1
ATOM 583 C CA . LYS A 1 74 ? -33.969 -6.388 46.601 1.00 98.31 74 LYS A CA 1
ATOM 584 C C . LYS A 1 74 ? -33.616 -4.995 46.083 1.00 98.31 74 LYS A C 1
ATOM 586 O O . LYS A 1 74 ? -33.060 -4.874 44.993 1.00 98.31 74 LYS A O 1
ATOM 591 N N . GLU A 1 75 ? -33.910 -3.946 46.848 1.00 98.44 75 GLU A N 1
ATOM 592 C CA . GLU A 1 75 ? -33.594 -2.572 46.455 1.00 98.44 75 GLU A CA 1
ATOM 593 C C . GLU A 1 75 ? -32.079 -2.354 46.335 1.00 98.44 75 GLU A C 1
ATOM 595 O O . GLU A 1 75 ? -31.616 -1.741 45.368 1.00 98.44 75 GLU A O 1
ATOM 600 N N . GLN A 1 76 ? -31.297 -2.901 47.268 1.00 98.50 76 GLN A N 1
ATOM 601 C CA . GLN A 1 76 ? -29.839 -2.831 47.228 1.00 98.50 76 GLN A CA 1
ATOM 602 C C . GLN A 1 76 ? -29.271 -3.499 45.969 1.00 98.50 76 GLN A C 1
ATOM 604 O O . GLN A 1 76 ? -28.442 -2.893 45.289 1.00 98.50 76 GLN A O 1
ATOM 609 N N . LEU A 1 77 ? -29.766 -4.687 45.607 1.00 98.44 77 LEU A N 1
ATOM 610 C CA . LEU A 1 77 ? -29.358 -5.396 44.391 1.00 98.44 77 LEU A CA 1
ATOM 611 C C . LEU A 1 77 ? -29.639 -4.569 43.126 1.00 98.44 77 LEU A C 1
ATOM 613 O O . LEU A 1 77 ? -28.781 -4.466 42.248 1.00 98.44 77 LEU A O 1
ATOM 617 N N . TYR A 1 78 ? -30.818 -3.946 43.028 1.00 98.44 78 TYR A N 1
ATOM 618 C CA . TYR A 1 78 ? -31.148 -3.092 41.882 1.00 98.44 78 TYR A CA 1
ATOM 619 C C . TYR A 1 78 ? -30.288 -1.832 41.827 1.00 98.44 78 TYR A C 1
ATOM 621 O O . TYR A 1 78 ? -29.812 -1.480 40.747 1.00 98.44 78 TYR A O 1
ATOM 629 N N . LYS A 1 79 ? -30.055 -1.167 42.965 1.00 98.50 79 LYS A N 1
ATOM 630 C CA . LYS A 1 79 ? -29.177 0.012 43.040 1.00 98.50 79 LYS A CA 1
ATOM 631 C C . LYS A 1 79 ? -27.752 -0.330 42.614 1.00 98.50 79 LYS A C 1
ATOM 633 O O . LYS A 1 79 ? -27.157 0.405 41.829 1.00 98.50 79 LYS A O 1
ATOM 638 N N . GLU A 1 80 ? -27.219 -1.457 43.082 1.00 98.56 80 GLU A N 1
ATOM 639 C CA . GLU A 1 80 ? -25.889 -1.919 42.689 1.00 98.56 80 GLU A CA 1
ATOM 640 C C . GLU A 1 80 ? -25.835 -2.244 41.193 1.00 98.56 80 GLU A C 1
ATOM 642 O O . GLU A 1 80 ? -24.918 -1.808 40.495 1.00 98.56 80 GLU A O 1
ATOM 647 N N . ARG A 1 81 ? -26.848 -2.943 40.667 1.00 98.44 81 ARG A N 1
ATOM 648 C CA . ARG A 1 81 ? -26.902 -3.272 39.242 1.00 98.44 81 ARG A CA 1
ATOM 649 C C . ARG A 1 81 ? -26.983 -2.026 38.364 1.00 98.44 81 ARG A C 1
ATOM 651 O O . ARG A 1 81 ? -26.297 -1.971 37.344 1.00 98.44 81 ARG A O 1
ATOM 658 N N . LEU A 1 82 ? -27.792 -1.042 38.756 1.00 98.50 82 LEU A N 1
ATOM 659 C CA . LEU A 1 82 ? -27.890 0.238 38.059 1.00 98.50 82 LEU A CA 1
ATOM 660 C C . LEU A 1 82 ? -26.528 0.942 38.051 1.00 98.50 82 LEU A C 1
ATOM 662 O O . LEU A 1 82 ? -26.036 1.293 36.985 1.00 98.50 82 LEU A O 1
ATOM 666 N N . SER A 1 83 ? -25.877 1.030 39.215 1.00 98.50 83 SER A N 1
ATOM 667 C CA . SER A 1 83 ? -24.552 1.639 39.374 1.00 98.50 83 SER A CA 1
ATOM 668 C C . SER A 1 83 ? -23.489 0.979 38.486 1.00 98.50 83 SER A C 1
ATOM 670 O O . SER A 1 83 ? -22.746 1.672 37.795 1.00 98.50 83 SER A O 1
ATOM 672 N N . GLN A 1 84 ? -23.453 -0.358 38.407 1.00 98.25 84 GLN A N 1
ATOM 673 C CA . GLN A 1 84 ? -22.533 -1.075 37.511 1.00 98.25 84 GLN A CA 1
ATOM 674 C C . GLN A 1 84 ? -22.725 -0.682 36.038 1.00 98.25 84 GLN A C 1
ATOM 676 O O . GLN A 1 84 ? -21.749 -0.515 35.305 1.00 98.25 84 GLN A O 1
ATOM 681 N N . VAL A 1 85 ? -23.978 -0.549 35.590 1.00 97.88 85 VAL A N 1
ATOM 682 C CA . VAL A 1 85 ? -24.294 -0.126 34.216 1.00 97.88 85 VAL A CA 1
ATOM 683 C C . VAL A 1 85 ? -23.912 1.335 34.002 1.00 97.88 85 VAL A C 1
ATOM 685 O O . VAL A 1 85 ? -23.347 1.675 32.966 1.00 97.88 85 VAL A O 1
ATOM 688 N N . GLU A 1 86 ? -24.180 2.187 34.984 1.00 97.94 86 GLU A N 1
ATOM 689 C CA . GLU A 1 86 ? -23.913 3.621 34.925 1.00 97.94 86 GLU A CA 1
ATOM 690 C C . GLU A 1 86 ? -22.407 3.914 34.848 1.00 97.94 86 GLU A C 1
ATOM 692 O O . GLU A 1 86 ? -21.985 4.729 34.029 1.00 97.94 86 GLU A O 1
ATOM 697 N N . VAL A 1 87 ? -21.580 3.169 35.593 1.00 97.56 87 VAL A N 1
ATOM 698 C CA . VAL A 1 87 ? -20.110 3.223 35.492 1.00 97.56 87 VAL A CA 1
ATOM 699 C C . VAL A 1 87 ? -19.639 2.806 34.099 1.00 97.56 87 VAL A C 1
ATOM 701 O O . VAL A 1 87 ? -18.899 3.554 33.463 1.00 97.56 87 VAL A O 1
ATOM 704 N N . LYS A 1 88 ? -20.108 1.667 33.570 1.00 96.31 88 LYS A N 1
ATOM 705 C CA . LYS A 1 88 ? -19.736 1.226 32.212 1.00 96.31 88 LYS A CA 1
ATOM 706 C C . LYS A 1 88 ? -20.160 2.229 31.139 1.00 96.31 88 LYS A C 1
ATOM 708 O O . LYS A 1 88 ? -19.417 2.480 30.192 1.00 96.31 88 LYS A O 1
ATOM 713 N N . LEU A 1 89 ? -21.344 2.823 31.281 1.00 97.00 89 LEU A N 1
ATOM 714 C CA . LEU A 1 89 ? -21.817 3.866 30.375 1.00 97.00 89 LEU A CA 1
ATOM 715 C C . LEU A 1 89 ? -20.898 5.093 30.428 1.00 97.00 89 LEU A C 1
ATOM 717 O O . LEU A 1 89 ? -20.521 5.614 29.379 1.00 97.00 89 LEU A O 1
ATOM 721 N N . GLN A 1 90 ? -20.497 5.524 31.626 1.00 97.75 90 GLN A N 1
ATOM 722 C CA . GLN A 1 90 ? -19.549 6.624 31.795 1.00 97.75 90 GLN A CA 1
ATOM 723 C C . GLN A 1 90 ? -18.179 6.311 31.185 1.00 97.75 90 GLN A C 1
ATOM 725 O O . GLN A 1 90 ? -17.622 7.173 30.511 1.00 97.75 90 GLN A O 1
ATOM 730 N N . GLU A 1 91 ? -17.657 5.093 31.349 1.00 97.19 91 GLU A N 1
ATOM 731 C CA . GLU A 1 91 ? -16.395 4.667 30.729 1.00 97.19 91 GLU A CA 1
ATOM 732 C C . GLU A 1 91 ? -16.451 4.745 29.197 1.00 97.19 91 GLU A C 1
ATOM 734 O O . GLU A 1 91 ? -15.516 5.225 28.550 1.00 97.19 91 GLU A O 1
ATOM 739 N N . VAL A 1 92 ? -17.570 4.322 28.601 1.00 95.94 92 VAL A N 1
ATOM 740 C CA . VAL A 1 92 ? -17.791 4.421 27.152 1.00 95.94 92 VAL A CA 1
ATOM 741 C C . VAL A 1 92 ? -17.908 5.881 26.715 1.00 95.94 92 VAL A C 1
ATOM 743 O O . VAL A 1 92 ? -17.255 6.279 25.751 1.00 95.94 92 VAL A O 1
ATOM 746 N N . MET A 1 93 ? -18.686 6.702 27.427 1.00 96.19 93 MET A N 1
ATOM 747 C CA . MET A 1 93 ? -18.846 8.130 27.119 1.00 96.19 93 MET A CA 1
ATOM 748 C C . MET A 1 93 ? -17.535 8.913 27.249 1.00 96.19 93 MET A C 1
ATOM 750 O O . MET A 1 93 ? -17.271 9.808 26.447 1.00 96.19 93 MET A O 1
ATOM 754 N N . ALA A 1 94 ? -16.707 8.570 28.235 1.00 96.69 94 ALA A N 1
ATOM 755 C CA . ALA A 1 94 ? -15.378 9.141 28.424 1.00 96.69 94 ALA A CA 1
ATOM 756 C C . ALA A 1 94 ? -14.343 8.587 27.428 1.00 96.69 94 ALA A C 1
ATOM 758 O O . ALA A 1 94 ? -13.221 9.090 27.369 1.00 96.69 94 ALA A O 1
ATOM 759 N N . GLY A 1 95 ? -14.698 7.561 26.647 1.00 93.94 95 GLY A N 1
ATOM 760 C CA . GLY A 1 95 ? -13.798 6.909 25.701 1.00 93.94 95 GLY A CA 1
ATOM 761 C C . GLY A 1 95 ? -12.660 6.136 26.371 1.00 93.94 95 GLY A C 1
ATOM 762 O O . GLY A 1 95 ? -11.639 5.900 25.733 1.00 93.94 95 GLY A O 1
ATOM 763 N N . CYS A 1 96 ? -12.810 5.761 27.644 1.00 95.19 96 CYS A N 1
ATOM 764 C CA . CYS A 1 96 ? -11.831 4.978 28.400 1.00 95.19 96 CYS A CA 1
ATOM 765 C C . CYS A 1 96 ? -12.249 3.515 28.604 1.00 95.19 96 CYS A C 1
ATOM 767 O O . CYS A 1 96 ? -11.552 2.774 29.292 1.00 95.19 96 CYS A O 1
ATOM 769 N N . ALA A 1 97 ? -13.354 3.085 27.987 1.00 95.69 97 ALA A N 1
ATOM 770 C CA . ALA A 1 97 ? -13.793 1.696 27.999 1.00 95.69 97 ALA A CA 1
ATOM 771 C C . ALA A 1 97 ? -12.707 0.767 27.427 1.00 95.69 97 ALA A C 1
ATOM 773 O O . ALA A 1 97 ? -12.437 0.746 26.221 1.00 95.69 97 ALA A O 1
ATOM 774 N N . GLN A 1 98 ? -12.093 -0.016 28.317 1.00 92.56 98 GLN A N 1
ATOM 775 C CA . GLN A 1 98 ? -10.891 -0.805 28.040 1.00 92.56 98 GLN A CA 1
ATOM 776 C C . GLN A 1 98 ? -11.080 -1.811 26.895 1.00 92.56 98 GLN A C 1
ATOM 778 O O . GLN A 1 98 ? -10.160 -2.027 26.109 1.00 92.56 98 GLN A O 1
ATOM 783 N N . GLU A 1 99 ? -12.288 -2.363 26.763 1.00 93.19 99 GLU A N 1
ATOM 784 C CA . GLU A 1 99 ? -12.673 -3.320 25.717 1.00 93.19 99 GLU A CA 1
ATOM 785 C C . GLU A 1 99 ? -12.492 -2.757 24.291 1.00 93.19 99 GLU A C 1
ATOM 787 O O . GLU A 1 99 ? -12.275 -3.517 23.349 1.00 93.19 99 GLU A O 1
ATOM 792 N N . TYR A 1 100 ? -12.523 -1.429 24.124 1.00 95.25 100 TYR A N 1
ATOM 793 C CA . TYR A 1 100 ? -12.357 -0.762 22.827 1.00 95.25 100 TYR A CA 1
ATOM 794 C C . TYR A 1 100 ? -10.963 -0.172 22.607 1.00 95.25 100 TYR A C 1
ATOM 796 O O . TYR A 1 100 ? -10.556 0.019 21.458 1.00 95.25 100 TYR A O 1
ATOM 804 N N . LEU A 1 101 ? -10.219 0.112 23.679 1.00 96.38 101 LEU A N 1
ATOM 805 C CA . LEU A 1 101 ? -8.917 0.777 23.588 1.00 96.38 101 LEU A CA 1
ATOM 806 C C . LEU A 1 101 ? -7.868 -0.086 22.881 1.00 96.38 101 LEU A C 1
ATOM 808 O O . LEU A 1 101 ? -7.151 0.413 22.013 1.00 96.38 101 LEU A O 1
ATOM 812 N N . GLU A 1 102 ? -7.795 -1.377 23.205 1.00 95.75 102 GLU A N 1
ATOM 813 C CA . GLU A 1 102 ? -6.841 -2.294 22.570 1.00 95.75 102 GLU A CA 1
ATOM 814 C C . GLU A 1 102 ? -7.146 -2.510 21.070 1.00 95.75 102 GLU A C 1
ATOM 816 O O . GLU A 1 102 ? -6.247 -2.294 20.248 1.00 95.75 102 GLU A O 1
ATOM 821 N N . PRO A 1 103 ? -8.391 -2.829 20.649 1.00 97.44 103 PRO A N 1
ATOM 822 C CA . PRO A 1 103 ? -8.740 -2.878 19.228 1.00 97.44 103 PRO A CA 1
ATOM 823 C C . PRO A 1 103 ? -8.456 -1.572 18.479 1.00 97.44 103 PRO A C 1
ATOM 825 O O . PRO A 1 103 ? -7.987 -1.605 17.337 1.00 97.44 103 PRO A O 1
ATOM 828 N N . LEU A 1 104 ? -8.704 -0.420 19.111 1.00 96.94 104 LEU A N 1
ATOM 829 C CA . LEU A 1 104 ? -8.424 0.886 18.519 1.00 96.94 104 LEU A CA 1
ATOM 830 C C . LEU A 1 104 ? -6.920 1.105 18.313 1.00 96.94 104 LEU A C 1
ATOM 832 O O . LEU A 1 104 ? -6.517 1.523 17.226 1.00 96.94 104 LEU A O 1
ATOM 836 N N . ALA A 1 105 ? -6.092 0.794 19.312 1.00 97.44 105 ALA A N 1
ATOM 837 C CA . ALA A 1 105 ? -4.637 0.896 19.210 1.00 97.44 105 ALA A CA 1
ATOM 838 C C . ALA A 1 105 ? -4.090 -0.003 18.088 1.00 97.44 105 ALA A C 1
ATOM 840 O O . ALA A 1 105 ? -3.329 0.459 17.234 1.00 97.44 105 ALA A O 1
ATOM 841 N N . ASN A 1 106 ? -4.567 -1.248 18.010 1.00 98.00 106 ASN A N 1
ATOM 842 C CA . ASN A 1 106 ? -4.204 -2.186 16.947 1.00 98.00 106 ASN A CA 1
ATOM 843 C C . ASN A 1 106 ? -4.619 -1.671 15.560 1.00 98.00 106 ASN A C 1
ATOM 845 O O . ASN A 1 106 ? -3.879 -1.795 14.580 1.00 98.00 106 ASN A O 1
ATOM 849 N N . LEU A 1 107 ? -5.808 -1.075 15.437 1.00 98.19 107 LEU A N 1
ATOM 850 C CA . LEU A 1 107 ? -6.265 -0.491 14.176 1.00 98.19 107 LEU A CA 1
ATOM 851 C C . LEU A 1 107 ? -5.406 0.714 13.765 1.00 98.19 107 LEU A C 1
ATOM 853 O O . LEU A 1 107 ? -5.053 0.846 12.588 1.00 98.19 107 LEU A O 1
ATOM 857 N N . GLN A 1 108 ? -5.042 1.569 14.722 1.00 98.31 108 GLN A N 1
ATOM 858 C CA . GLN A 1 108 ? -4.152 2.709 14.500 1.00 98.31 108 GLN A CA 1
ATOM 859 C C . GLN A 1 108 ? -2.756 2.255 14.059 1.00 98.31 108 GLN A C 1
ATOM 861 O O . GLN A 1 108 ? -2.218 2.801 13.094 1.00 98.31 108 GLN A O 1
ATOM 866 N N . GLU A 1 109 ? -2.192 1.228 14.694 1.00 98.50 109 GLU A N 1
ATOM 867 C CA . GLU A 1 109 ? -0.914 0.642 14.289 1.00 98.50 109 GLU A CA 1
ATOM 868 C C . GLU A 1 109 ? -0.987 0.079 12.862 1.00 98.50 109 GLU A C 1
ATOM 870 O O . GLU A 1 109 ? -0.167 0.423 12.008 1.00 98.50 109 GLU A O 1
ATOM 875 N N . ASN A 1 110 ? -2.022 -0.705 12.551 1.00 98.56 110 ASN A N 1
ATOM 876 C CA . ASN A 1 110 ? -2.229 -1.256 11.211 1.00 98.56 110 ASN A CA 1
ATOM 877 C C . ASN A 1 110 ? -2.358 -0.168 10.139 1.00 98.56 110 ASN A C 1
ATOM 879 O O . ASN A 1 110 ? -1.842 -0.311 9.027 1.00 98.56 110 ASN A O 1
ATOM 883 N N . MET A 1 111 ? -3.035 0.937 10.451 1.00 98.56 111 MET A N 1
ATOM 884 C CA . MET A 1 111 ? -3.088 2.098 9.566 1.00 98.56 111 MET A CA 1
ATOM 885 C C . MET A 1 111 ? -1.685 2.671 9.327 1.00 98.56 111 MET A C 1
ATOM 887 O O . MET A 1 111 ? -1.309 2.880 8.175 1.00 98.56 111 MET A O 1
ATOM 891 N N . GLN A 1 112 ? -0.890 2.876 10.380 1.00 98.69 112 GLN A N 1
ATOM 892 C CA . GLN A 1 112 ? 0.476 3.388 10.250 1.00 98.69 112 GLN A CA 1
ATOM 893 C C . GLN A 1 112 ? 1.369 2.454 9.426 1.00 98.69 112 GLN A C 1
ATOM 895 O O . GLN A 1 112 ? 2.118 2.927 8.569 1.00 98.69 112 GLN A O 1
ATOM 900 N N . ILE A 1 113 ? 1.279 1.139 9.648 1.00 98.56 113 ILE A N 1
ATOM 901 C CA . ILE A 1 113 ? 2.019 0.136 8.874 1.00 98.56 113 ILE A CA 1
ATOM 902 C C . ILE A 1 113 ? 1.624 0.221 7.400 1.00 98.56 113 ILE A C 1
ATOM 904 O O . ILE A 1 113 ? 2.503 0.333 6.546 1.00 98.56 113 ILE A O 1
ATOM 908 N N . ARG A 1 114 ? 0.322 0.240 7.083 1.00 98.56 114 ARG A N 1
ATOM 909 C CA . ARG A 1 114 ? -0.152 0.347 5.692 1.00 98.56 114 ARG A CA 1
ATOM 910 C C . ARG A 1 114 ? 0.353 1.613 5.008 1.00 98.56 114 ARG A C 1
ATOM 912 O O . ARG A 1 114 ? 0.815 1.534 3.873 1.00 98.56 114 ARG A O 1
ATOM 919 N N . THR A 1 115 ? 0.342 2.749 5.701 1.00 98.62 115 THR A N 1
ATOM 920 C CA . THR A 1 115 ? 0.873 4.010 5.167 1.00 98.62 115 THR A CA 1
ATOM 921 C C . THR A 1 115 ? 2.377 3.928 4.901 1.00 98.62 115 THR A C 1
ATOM 923 O O . THR A 1 115 ? 2.829 4.337 3.833 1.00 98.62 115 THR A O 1
ATOM 926 N N . LYS A 1 116 ? 3.159 3.351 5.825 1.00 98.62 116 LYS A N 1
ATOM 927 C CA . LYS A 1 116 ? 4.609 3.158 5.645 1.00 98.62 116 LYS A CA 1
ATOM 928 C C . LYS A 1 116 ? 4.912 2.238 4.462 1.00 98.62 116 LYS A C 1
ATOM 930 O 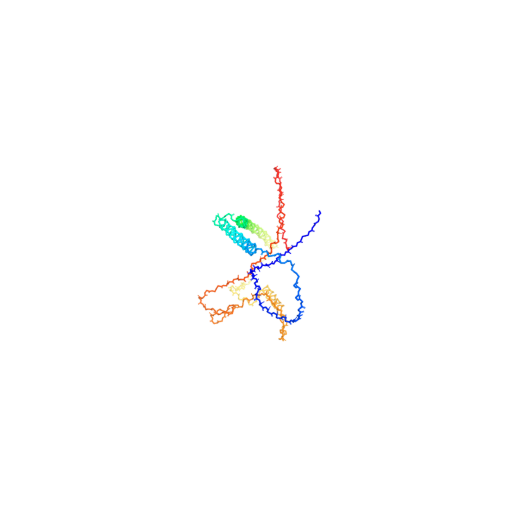O . LYS A 1 116 ? 5.731 2.582 3.616 1.00 98.62 116 LYS A O 1
ATOM 935 N N . VAL A 1 117 ? 4.219 1.101 4.370 1.00 98.75 117 VAL A N 1
ATOM 936 C CA . VAL A 1 117 ? 4.378 0.142 3.266 1.00 98.75 117 VAL A CA 1
ATOM 937 C C . VAL A 1 117 ? 4.022 0.787 1.927 1.00 98.75 117 VAL A C 1
ATOM 939 O O . VAL A 1 117 ? 4.774 0.641 0.967 1.00 98.75 117 VAL A O 1
ATOM 942 N N . ALA A 1 118 ? 2.925 1.547 1.861 1.00 98.50 118 ALA A N 1
ATOM 943 C CA . ALA A 1 118 ? 2.548 2.282 0.655 1.00 98.50 118 ALA A CA 1
ATOM 944 C C . ALA A 1 118 ? 3.605 3.327 0.253 1.00 98.50 118 ALA A C 1
ATOM 946 O O . ALA A 1 118 ? 3.885 3.486 -0.936 1.00 98.50 118 ALA A O 1
ATOM 947 N N . GLY A 1 119 ? 4.225 3.999 1.231 1.00 98.69 119 GLY A N 1
ATOM 948 C CA . GLY A 1 119 ? 5.345 4.918 1.010 1.00 98.69 119 GLY A CA 1
ATOM 949 C C . GLY A 1 119 ? 6.553 4.227 0.376 1.00 98.69 119 GLY A C 1
ATOM 950 O O . GLY A 1 119 ? 6.992 4.628 -0.700 1.00 98.69 119 GLY A O 1
ATOM 951 N N . ILE A 1 120 ? 7.017 3.127 0.976 1.00 98.62 120 ILE A N 1
ATOM 952 C CA . ILE A 1 120 ? 8.144 2.333 0.455 1.00 98.62 120 ILE A CA 1
ATOM 953 C C . ILE A 1 120 ? 7.831 1.807 -0.951 1.00 98.62 120 ILE A C 1
ATOM 955 O O . ILE A 1 120 ? 8.663 1.879 -1.853 1.00 98.62 120 ILE A O 1
ATOM 959 N N . TYR A 1 121 ? 6.615 1.303 -1.170 1.00 98.69 121 TYR A N 1
ATOM 960 C CA . TYR A 1 121 ? 6.205 0.800 -2.478 1.00 98.69 121 TYR A CA 1
ATOM 961 C C . TYR A 1 121 ? 6.244 1.893 -3.553 1.00 98.69 121 TYR A C 1
ATOM 963 O O . TYR A 1 121 ? 6.730 1.659 -4.661 1.00 98.69 121 TYR A O 1
ATOM 971 N N . ARG A 1 122 ? 5.778 3.104 -3.223 1.00 98.62 122 ARG A N 1
ATOM 972 C CA . ARG A 1 122 ? 5.859 4.264 -4.116 1.00 98.62 122 ARG A CA 1
ATOM 973 C C . ARG A 1 122 ? 7.311 4.590 -4.469 1.00 98.62 122 ARG A C 1
ATOM 975 O O . ARG A 1 122 ? 7.596 4.802 -5.644 1.00 98.62 122 ARG A O 1
ATOM 982 N N . GLU A 1 123 ? 8.207 4.625 -3.488 1.00 98.69 123 GLU A N 1
ATOM 983 C CA . GLU A 1 123 ? 9.635 4.896 -3.706 1.00 98.69 123 GLU A CA 1
ATOM 984 C C . GLU A 1 123 ? 10.276 3.849 -4.623 1.00 98.69 123 GLU A C 1
ATOM 986 O O . GLU A 1 123 ? 10.914 4.210 -5.610 1.00 98.69 123 GLU A O 1
ATOM 991 N N . LEU A 1 124 ? 10.017 2.561 -4.381 1.00 98.69 124 LEU A N 1
ATOM 992 C CA . LEU A 1 124 ? 10.506 1.475 -5.236 1.00 98.69 124 LEU A CA 1
ATOM 993 C C . LEU A 1 124 ? 9.981 1.576 -6.673 1.00 98.69 124 LEU A C 1
ATOM 995 O O . LEU A 1 124 ? 10.722 1.324 -7.624 1.00 98.69 124 LEU A O 1
ATOM 999 N N . CYS A 1 125 ? 8.717 1.963 -6.855 1.00 98.56 125 CYS A N 1
ATOM 1000 C CA . CYS A 1 125 ? 8.157 2.183 -8.187 1.00 98.56 125 CYS A CA 1
ATOM 1001 C C . CYS A 1 125 ? 8.856 3.341 -8.909 1.00 98.56 125 CYS A C 1
ATOM 1003 O O . CYS A 1 125 ? 9.179 3.215 -10.090 1.00 98.56 125 CYS A O 1
ATOM 1005 N N . LEU A 1 126 ? 9.106 4.451 -8.209 1.00 98.62 126 LEU A N 1
ATOM 1006 C CA . LEU A 1 126 ? 9.811 5.601 -8.774 1.00 98.62 126 LEU A CA 1
ATOM 1007 C C . LEU A 1 126 ? 11.247 5.239 -9.162 1.00 98.62 126 LEU A C 1
ATOM 1009 O O . LEU A 1 126 ? 11.662 5.548 -10.278 1.00 98.62 126 LEU A O 1
ATOM 1013 N N . GLU A 1 127 ? 11.968 4.526 -8.296 1.00 98.75 127 GLU A N 1
ATOM 1014 C CA . GLU A 1 127 ? 13.331 4.078 -8.588 1.00 98.75 127 GLU A CA 1
ATOM 1015 C C . GLU A 1 127 ? 13.356 3.101 -9.771 1.00 98.75 127 GLU A C 1
ATOM 1017 O O . GLU A 1 127 ? 14.199 3.207 -10.656 1.00 98.75 127 GLU A O 1
ATOM 1022 N N . SER A 1 128 ? 12.378 2.193 -9.867 1.00 98.69 128 SER A N 1
ATOM 1023 C CA . SER A 1 128 ? 12.254 1.288 -11.016 1.00 98.69 128 SER A CA 1
ATOM 1024 C C . SER A 1 128 ? 12.047 2.041 -12.333 1.00 98.69 128 SER A C 1
ATOM 1026 O O . SER A 1 128 ? 12.663 1.696 -13.343 1.00 98.69 128 SER A O 1
ATOM 1028 N N . VAL A 1 129 ? 11.194 3.071 -12.343 1.00 98.81 129 VAL A N 1
ATOM 1029 C CA . VAL A 1 129 ? 10.964 3.904 -13.533 1.00 98.81 129 VAL A CA 1
ATOM 1030 C C . VAL A 1 129 ? 12.223 4.684 -13.900 1.00 98.81 129 VAL A C 1
ATOM 1032 O O . VAL A 1 129 ? 12.592 4.718 -15.073 1.00 98.81 129 VAL A O 1
ATOM 1035 N N . LYS A 1 130 ? 12.907 5.261 -12.910 1.00 98.75 130 LYS A N 1
ATOM 1036 C CA . LYS A 1 130 ? 14.164 5.982 -13.108 1.00 98.75 130 LYS A CA 1
ATOM 1037 C C . LYS A 1 130 ? 15.249 5.075 -13.693 1.00 98.75 130 LYS A C 1
ATOM 1039 O O . LYS A 1 130 ? 15.849 5.436 -14.698 1.00 98.75 130 LYS A O 1
ATOM 1044 N N . ASN A 1 131 ? 15.418 3.868 -13.156 1.00 98.69 131 ASN A N 1
ATOM 1045 C CA . ASN A 1 131 ? 16.379 2.896 -13.678 1.00 98.69 131 ASN A CA 1
ATOM 1046 C C . ASN A 1 131 ? 16.075 2.511 -15.130 1.00 98.69 131 ASN A C 1
ATOM 1048 O O . ASN A 1 131 ? 16.981 2.472 -15.954 1.00 98.69 131 ASN A O 1
ATOM 1052 N N . LYS A 1 132 ? 14.801 2.274 -15.479 1.00 98.69 132 LYS A N 1
ATOM 1053 C CA . LYS A 1 132 ? 14.409 2.003 -16.875 1.00 98.69 132 LYS A CA 1
ATOM 1054 C C . LYS A 1 132 ? 14.759 3.167 -17.797 1.00 98.69 132 LYS A C 1
ATOM 1056 O O . LYS A 1 132 ? 15.285 2.944 -18.880 1.00 98.69 132 LYS A O 1
ATOM 1061 N N . TYR A 1 133 ? 14.480 4.391 -17.357 1.00 98.75 133 TYR A N 1
ATOM 1062 C CA . TYR A 1 133 ? 14.815 5.601 -18.099 1.00 98.75 133 TYR A CA 1
ATOM 1063 C C . TYR A 1 133 ? 16.330 5.742 -18.316 1.00 98.75 133 TYR A C 1
ATOM 1065 O O . TYR A 1 133 ? 16.767 5.998 -19.435 1.00 98.75 133 TYR A O 1
ATOM 1073 N N . GLU A 1 134 ? 17.136 5.517 -17.280 1.00 98.75 134 GLU A N 1
ATOM 1074 C CA . GLU A 1 134 ? 18.599 5.572 -17.375 1.00 98.75 134 GLU A CA 1
ATOM 1075 C C . GLU A 1 134 ? 19.161 4.477 -18.293 1.00 98.75 134 GLU A C 1
ATOM 1077 O O . GLU A 1 134 ? 20.021 4.761 -19.130 1.00 98.75 134 GLU A O 1
ATOM 1082 N N . CYS A 1 135 ? 18.640 3.249 -18.204 1.00 98.62 135 CYS A N 1
ATOM 1083 C CA . CYS A 1 135 ? 19.010 2.164 -19.112 1.00 98.62 135 CYS A CA 1
ATOM 1084 C C . CYS A 1 135 ? 18.673 2.494 -20.572 1.00 98.62 135 CYS A C 1
ATOM 1086 O O . CYS A 1 135 ? 19.489 2.223 -21.450 1.00 98.62 135 CYS A O 1
ATOM 1088 N N . GLU A 1 136 ? 17.511 3.095 -20.835 1.00 98.69 136 GLU A N 1
ATOM 1089 C CA . GLU A 1 136 ? 17.103 3.484 -22.189 1.00 98.69 136 GLU A CA 1
ATOM 1090 C C . GLU A 1 136 ? 18.027 4.565 -22.763 1.00 98.69 136 GLU A C 1
ATOM 1092 O O . GLU A 1 136 ? 18.478 4.453 -23.902 1.00 98.69 136 GLU A O 1
ATOM 1097 N N . ILE A 1 137 ? 18.386 5.576 -21.960 1.00 98.75 137 ILE A N 1
ATOM 1098 C CA . ILE A 1 137 ? 19.376 6.586 -22.364 1.00 98.75 137 ILE A CA 1
ATOM 1099 C C . ILE A 1 137 ? 20.700 5.915 -22.719 1.00 98.75 137 ILE A C 1
ATOM 1101 O O . ILE A 1 137 ? 21.284 6.207 -23.762 1.00 98.75 137 ILE A O 1
ATOM 1105 N N . GLN A 1 138 ? 21.183 5.016 -21.861 1.00 98.75 138 GLN A N 1
ATOM 1106 C CA . GLN A 1 138 ? 22.451 4.337 -22.090 1.00 98.75 138 GLN A CA 1
ATOM 1107 C C . GLN A 1 138 ? 22.412 3.486 -23.366 1.00 98.75 138 GLN A C 1
ATOM 1109 O O . GLN A 1 138 ? 23.352 3.546 -24.159 1.00 98.75 138 GLN A O 1
ATOM 1114 N N . ALA A 1 139 ? 21.331 2.735 -23.584 1.00 98.56 139 ALA A N 1
ATOM 1115 C CA . ALA A 1 139 ? 21.140 1.928 -24.782 1.00 98.56 139 ALA A CA 1
ATOM 1116 C C . ALA A 1 139 ? 21.112 2.799 -26.048 1.00 98.56 139 ALA A C 1
ATOM 1118 O O . ALA A 1 139 ? 21.807 2.489 -27.016 1.00 98.56 139 ALA A O 1
ATOM 1119 N N . ALA A 1 140 ? 20.389 3.923 -26.025 1.00 98.62 140 ALA A N 1
ATOM 1120 C CA . ALA A 1 140 ? 20.330 4.863 -27.142 1.00 98.62 140 ALA A CA 1
ATOM 1121 C C . ALA A 1 140 ? 21.705 5.477 -27.458 1.00 98.62 140 ALA A C 1
ATOM 1123 O O . ALA A 1 140 ? 22.095 5.543 -28.624 1.00 98.62 140 ALA A O 1
ATOM 1124 N N . CYS A 1 141 ? 22.469 5.872 -26.433 1.00 98.50 141 CYS A N 1
ATOM 1125 C CA . CYS A 1 141 ? 23.829 6.386 -26.605 1.00 98.50 141 CYS A CA 1
ATOM 1126 C C . CYS A 1 141 ? 24.760 5.337 -27.224 1.00 98.50 141 CYS A C 1
ATOM 1128 O O . CYS A 1 141 ? 25.445 5.628 -28.202 1.00 98.50 141 CYS A O 1
ATOM 1130 N N . GLN A 1 142 ? 24.756 4.108 -26.698 1.00 98.69 142 GLN A N 1
ATOM 1131 C CA . GLN A 1 142 ? 25.585 3.018 -27.221 1.00 98.69 142 GLN A CA 1
ATOM 1132 C C . GLN A 1 142 ? 25.207 2.642 -28.654 1.00 98.69 142 GLN A C 1
ATOM 1134 O O . GLN A 1 142 ? 26.088 2.396 -29.480 1.00 98.69 142 GLN A O 1
ATOM 1139 N N . HIS A 1 143 ? 23.909 2.618 -28.964 1.00 98.56 143 HIS A N 1
ATOM 1140 C CA . HIS A 1 143 ? 23.430 2.362 -30.315 1.00 98.56 143 HIS A CA 1
ATOM 1141 C C . HIS A 1 143 ? 23.912 3.450 -31.279 1.00 98.56 143 HIS A C 1
ATOM 1143 O O . HIS A 1 143 ? 24.507 3.129 -32.304 1.00 98.56 143 HIS A O 1
ATOM 1149 N N . TRP A 1 144 ? 23.759 4.726 -30.915 1.00 98.56 144 TRP A N 1
ATOM 1150 C CA . TRP A 1 144 ? 24.248 5.843 -31.724 1.00 98.56 144 TRP A CA 1
ATOM 1151 C C . TRP A 1 144 ? 25.767 5.795 -31.951 1.00 98.56 144 TRP A C 1
ATOM 1153 O O . TRP A 1 144 ? 26.223 5.984 -33.080 1.00 98.56 144 TRP A O 1
ATOM 1163 N N . GLU A 1 145 ? 26.562 5.521 -30.912 1.00 98.62 145 GLU A N 1
ATOM 1164 C CA . GLU A 1 145 ? 28.020 5.388 -31.043 1.00 98.62 145 GLU A CA 1
ATOM 1165 C C . GLU A 1 145 ? 28.409 4.230 -31.970 1.00 98.62 145 GLU A C 1
ATOM 1167 O O . GLU A 1 145 ? 29.307 4.382 -32.801 1.00 98.62 145 GLU A O 1
ATOM 1172 N N . SER A 1 146 ? 27.706 3.100 -31.865 1.00 98.62 146 SER A N 1
ATOM 1173 C CA . SER A 1 146 ? 27.946 1.914 -32.693 1.00 98.62 146 SER A CA 1
ATOM 1174 C C . SER A 1 146 ? 27.604 2.168 -34.161 1.00 98.62 146 SER A C 1
ATOM 1176 O O . SER A 1 146 ? 28.422 1.885 -35.030 1.00 98.62 146 SER A O 1
ATOM 1178 N N . GLU A 1 147 ? 26.443 2.765 -34.443 1.00 98.62 147 GLU A N 1
ATOM 1179 C CA . GLU A 1 147 ? 26.020 3.124 -35.804 1.00 98.62 147 GLU A CA 1
ATOM 1180 C C . GLU A 1 147 ? 26.974 4.133 -36.444 1.00 98.62 147 GLU A C 1
ATOM 1182 O O . GLU A 1 147 ? 27.341 4.015 -37.613 1.00 98.62 147 GLU A O 1
ATOM 1187 N N . LYS A 1 148 ? 27.432 5.115 -35.659 1.00 98.50 148 LYS A N 1
ATOM 1188 C CA . LYS A 1 148 ? 28.434 6.080 -36.107 1.00 98.50 148 LYS A CA 1
ATOM 1189 C C . LYS A 1 148 ? 29.721 5.371 -36.530 1.00 98.50 148 LYS A C 1
ATOM 1191 O O . LYS A 1 148 ? 30.227 5.664 -37.610 1.00 98.50 148 LYS A O 1
ATOM 1196 N N . LEU A 1 149 ? 30.254 4.471 -35.699 1.00 98.62 149 LEU A N 1
ATOM 1197 C CA . LEU A 1 149 ? 31.467 3.708 -36.015 1.00 98.62 149 LEU A CA 1
ATOM 1198 C C . LEU A 1 149 ? 31.271 2.816 -37.244 1.00 98.62 149 LEU A C 1
ATOM 1200 O O . LEU A 1 149 ? 32.088 2.866 -38.158 1.00 98.62 149 LEU A O 1
ATOM 1204 N N . LEU A 1 150 ? 30.154 2.092 -37.315 1.00 98.56 150 LEU A N 1
ATOM 1205 C CA . LEU A 1 150 ? 29.823 1.236 -38.452 1.00 98.56 150 LEU A CA 1
ATOM 1206 C C . LEU A 1 150 ? 29.762 2.023 -39.769 1.00 98.56 150 LEU A C 1
ATOM 1208 O O . LEU A 1 150 ? 30.230 1.547 -40.805 1.00 98.56 150 LEU A O 1
ATOM 1212 N N . LEU A 1 151 ? 29.226 3.247 -39.742 1.00 98.50 151 LEU A N 1
ATOM 1213 C CA . LEU A 1 151 ? 29.200 4.127 -40.908 1.00 98.50 151 LEU A CA 1
ATOM 1214 C C . LEU A 1 151 ? 30.612 4.557 -41.331 1.00 98.50 151 LEU A C 1
ATOM 1216 O O . LEU A 1 151 ? 30.909 4.562 -42.526 1.00 98.50 151 LEU A O 1
ATOM 1220 N N . PHE A 1 152 ? 31.482 4.897 -40.373 1.00 98.56 152 PHE A N 1
ATOM 1221 C CA . PHE A 1 152 ? 32.885 5.205 -40.669 1.00 98.56 152 PHE A CA 1
ATOM 1222 C C . PHE A 1 152 ? 33.596 4.012 -41.313 1.00 98.56 152 PHE A C 1
ATOM 1224 O O . PHE A 1 152 ? 34.226 4.194 -42.354 1.00 98.56 152 PHE A O 1
ATOM 1231 N N . ASP A 1 153 ? 33.428 2.808 -40.763 1.00 98.69 153 ASP A N 1
ATOM 1232 C CA . ASP A 1 153 ? 34.014 1.578 -41.309 1.00 98.69 153 ASP A CA 1
ATOM 1233 C C . ASP A 1 153 ? 33.484 1.278 -42.720 1.00 98.69 153 ASP A C 1
ATOM 1235 O O . ASP A 1 153 ? 34.247 0.911 -43.615 1.00 98.69 153 ASP A O 1
ATOM 1239 N N . THR A 1 154 ? 32.186 1.499 -42.955 1.00 98.62 154 THR A N 1
ATOM 1240 C CA . THR A 1 154 ? 31.557 1.313 -44.273 1.00 98.62 154 THR A CA 1
ATOM 1241 C C . THR A 1 154 ? 32.160 2.261 -45.308 1.00 98.62 154 THR A C 1
ATOM 1243 O O . THR A 1 154 ? 32.595 1.825 -46.373 1.00 98.62 154 THR A O 1
ATOM 1246 N N . VAL A 1 155 ? 32.248 3.556 -44.987 1.00 98.62 155 VAL A N 1
ATOM 1247 C CA . VAL A 1 155 ? 32.839 4.560 -45.886 1.00 98.62 155 VAL A CA 1
ATOM 1248 C C . VAL A 1 155 ? 34.319 4.272 -46.127 1.00 98.62 155 VAL A C 1
ATOM 1250 O O . VAL A 1 155 ? 34.787 4.383 -47.261 1.00 98.62 155 VAL A O 1
ATOM 1253 N N . GLN A 1 156 ? 35.060 3.884 -45.088 1.00 98.50 156 GLN A N 1
ATOM 1254 C CA . GLN A 1 156 ? 36.462 3.507 -45.218 1.00 98.50 156 GLN A CA 1
ATOM 1255 C C . GLN A 1 156 ? 36.622 2.316 -46.171 1.00 98.50 156 GLN A C 1
ATOM 1257 O O . GLN A 1 156 ? 37.395 2.406 -47.125 1.00 98.50 156 GLN A O 1
ATOM 1262 N N . SER A 1 157 ? 35.845 1.247 -45.977 1.00 98.56 157 SER A N 1
ATOM 1263 C CA . SER A 1 157 ? 35.880 0.061 -46.835 1.00 98.56 157 SER A CA 1
ATOM 1264 C C . SER A 1 157 ? 35.534 0.393 -48.291 1.00 98.56 157 SER A C 1
ATOM 1266 O O . SER A 1 157 ? 36.222 -0.054 -49.208 1.00 98.56 157 SER A O 1
ATOM 1268 N N . GLU A 1 158 ? 34.531 1.244 -48.533 1.00 98.50 158 GLU A N 1
ATOM 1269 C CA . GLU A 1 158 ? 34.201 1.706 -49.884 1.00 98.50 158 GLU A CA 1
ATOM 1270 C C . GLU A 1 158 ? 35.341 2.482 -50.551 1.00 98.50 158 GLU A C 1
ATOM 1272 O O . GLU A 1 158 ? 35.544 2.362 -51.763 1.00 98.50 158 GLU A O 1
ATOM 1277 N N . LEU A 1 159 ? 36.053 3.321 -49.795 1.00 98.38 159 LEU A N 1
ATOM 1278 C CA . LEU A 1 159 ? 37.191 4.081 -50.307 1.00 98.38 159 LEU A CA 1
ATOM 1279 C C . LEU A 1 159 ? 38.374 3.161 -50.611 1.00 98.38 159 LEU A C 1
ATOM 1281 O O . LEU A 1 159 ? 38.958 3.276 -51.686 1.00 98.38 159 LEU A O 1
ATOM 1285 N N . GLU A 1 160 ? 38.687 2.221 -49.722 1.00 98.38 160 GLU A N 1
ATOM 1286 C CA . GLU A 1 160 ? 39.733 1.212 -49.929 1.00 98.38 160 GLU A CA 1
ATOM 1287 C C . GLU A 1 160 ? 39.433 0.329 -51.151 1.00 98.38 160 GLU A C 1
ATOM 1289 O O . GLU A 1 160 ? 40.310 0.071 -51.974 1.00 98.38 160 GLU A O 1
ATOM 1294 N N . GLU A 1 161 ? 38.177 -0.078 -51.329 1.00 98.25 161 GLU A N 1
ATOM 1295 C CA . GLU A 1 161 ? 37.709 -0.828 -52.494 1.00 98.25 161 GLU A CA 1
ATOM 1296 C C . GLU A 1 161 ? 37.811 -0.001 -53.789 1.00 98.25 161 GLU A C 1
ATOM 1298 O O . GLU A 1 161 ? 38.256 -0.509 -54.819 1.00 98.25 161 GLU A O 1
ATOM 1303 N N . LYS A 1 162 ? 37.434 1.287 -53.755 1.00 98.25 162 LYS A N 1
ATOM 1304 C CA . LYS A 1 162 ? 37.593 2.206 -54.899 1.00 98.25 162 LYS A CA 1
ATOM 1305 C C . LYS A 1 162 ? 39.064 2.387 -55.270 1.00 98.25 162 LYS A C 1
ATOM 1307 O O . LYS A 1 162 ? 39.378 2.370 -56.457 1.00 98.25 162 LYS A O 1
ATOM 1312 N N . ILE A 1 163 ? 39.951 2.532 -54.284 1.00 97.62 163 ILE A N 1
ATOM 1313 C CA . ILE A 1 163 ? 41.401 2.604 -54.510 1.00 97.62 163 ILE A CA 1
ATOM 1314 C C . ILE A 1 163 ? 41.885 1.315 -55.178 1.00 97.62 163 ILE A C 1
ATOM 1316 O O . ILE A 1 163 ? 42.515 1.391 -56.230 1.00 97.62 163 ILE A O 1
ATOM 1320 N N . ARG A 1 164 ? 41.516 0.144 -54.644 1.00 98.12 164 ARG A N 1
ATOM 1321 C CA . ARG A 1 164 ? 41.911 -1.154 -55.210 1.00 98.12 164 ARG A CA 1
ATOM 1322 C C . ARG A 1 164 ? 41.462 -1.316 -56.664 1.00 98.12 164 ARG A C 1
ATOM 1324 O O . ARG A 1 164 ? 42.272 -1.686 -57.506 1.00 98.12 164 ARG A O 1
ATOM 1331 N N . ARG A 1 165 ? 40.210 -0.967 -56.991 1.00 97.44 165 ARG A N 1
ATOM 1332 C CA . ARG A 1 165 ? 39.715 -1.020 -58.380 1.00 97.44 165 ARG A CA 1
ATOM 1333 C C . ARG A 1 165 ? 40.464 -0.072 -59.309 1.00 97.44 165 ARG A C 1
ATOM 1335 O O . ARG A 1 165 ? 40.778 -0.453 -60.426 1.00 97.44 165 ARG A O 1
ATOM 1342 N N . LEU A 1 166 ? 40.784 1.142 -58.857 1.00 96.62 166 LEU A N 1
ATOM 1343 C CA . LEU A 1 166 ? 41.583 2.079 -59.655 1.00 96.62 166 LEU A CA 1
ATOM 1344 C C . LEU A 1 166 ? 43.006 1.558 -59.892 1.00 96.62 166 LEU A C 1
ATOM 1346 O O . LEU A 1 166 ? 43.573 1.768 -60.965 1.00 96.62 166 LEU A O 1
ATOM 1350 N N . GLU A 1 167 ? 43.591 0.877 -58.909 1.00 96.00 167 GLU A N 1
ATOM 1351 C CA . GLU A 1 167 ? 44.882 0.213 -59.067 1.00 96.00 167 GLU A CA 1
ATOM 1352 C C . GLU A 1 167 ? 44.788 -0.954 -60.053 1.00 96.00 167 GLU A C 1
ATOM 1354 O O . GLU A 1 167 ? 45.630 -1.055 -60.942 1.00 96.00 167 GLU A O 1
ATOM 1359 N N . GLU A 1 168 ? 43.770 -1.806 -59.949 1.00 95.38 168 GLU A N 1
ATOM 1360 C CA . GLU A 1 168 ? 43.501 -2.889 -60.903 1.00 95.38 168 GLU A CA 1
ATOM 1361 C C . GLU A 1 168 ? 43.302 -2.349 -62.326 1.00 95.38 168 GLU A C 1
ATOM 1363 O O . GLU A 1 168 ? 43.949 -2.832 -63.256 1.00 95.38 168 GLU A O 1
ATOM 1368 N N . ASP A 1 169 ? 42.497 -1.297 -62.493 1.00 94.88 169 ASP A N 1
ATOM 1369 C CA . ASP A 1 169 ? 42.273 -0.629 -63.775 1.00 94.88 169 ASP A CA 1
ATOM 1370 C C . ASP A 1 169 ? 43.587 -0.079 -64.349 1.00 94.88 169 ASP A C 1
ATOM 1372 O O . ASP A 1 169 ? 43.868 -0.292 -65.531 1.00 94.88 169 ASP A O 1
ATOM 1376 N N . ARG A 1 170 ? 44.442 0.549 -63.524 1.00 93.81 170 ARG A N 1
ATOM 1377 C CA . ARG A 1 170 ? 45.781 1.005 -63.941 1.00 93.81 170 ARG A CA 1
ATOM 1378 C C . ARG A 1 170 ? 46.625 -0.156 -64.473 1.00 93.81 170 ARG A C 1
ATOM 1380 O O . ARG A 1 170 ? 47.113 -0.076 -65.597 1.00 93.81 170 ARG A O 1
ATOM 1387 N N . HIS A 1 171 ? 46.750 -1.246 -63.711 1.00 91.06 171 HIS A N 1
ATOM 1388 C CA . HIS A 1 171 ? 47.515 -2.422 -64.146 1.00 91.06 171 HIS A CA 1
ATOM 1389 C C . HIS A 1 171 ? 46.898 -3.078 -65.393 1.00 91.06 171 HIS A C 1
ATOM 1391 O O . HIS A 1 171 ? 47.623 -3.562 -66.259 1.00 91.06 171 HIS A O 1
ATO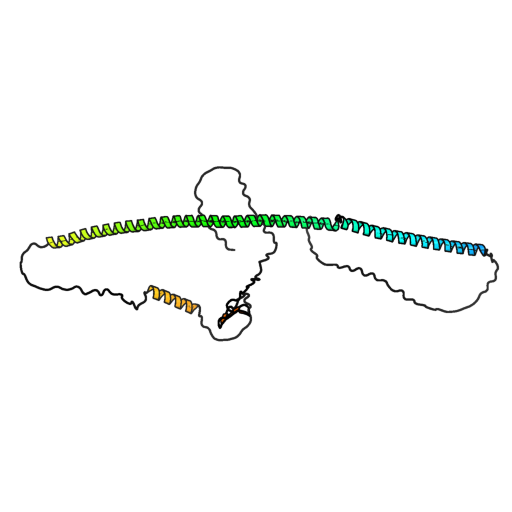M 1397 N N . SER A 1 172 ? 45.568 -3.073 -65.527 1.00 86.56 172 SER A N 1
ATOM 1398 C CA . SER A 1 172 ? 44.880 -3.611 -66.705 1.00 86.56 172 SER A CA 1
ATOM 1399 C C . SER A 1 172 ? 45.191 -2.808 -67.973 1.00 86.56 172 SER A C 1
ATOM 1401 O O . SER A 1 172 ? 45.388 -3.401 -69.038 1.00 86.56 172 SER A O 1
ATOM 1403 N N . ILE A 1 173 ? 45.289 -1.476 -67.866 1.00 81.69 173 ILE A N 1
ATOM 1404 C CA . ILE A 1 173 ? 45.683 -0.586 -68.963 1.00 81.69 173 ILE A CA 1
ATOM 1405 C C . ILE A 1 173 ? 47.140 -0.839 -69.338 1.00 81.69 173 ILE A C 1
ATOM 1407 O O . ILE A 1 173 ? 47.423 -0.939 -70.528 1.00 81.69 173 ILE A O 1
ATOM 1411 N N . ASP A 1 174 ? 48.036 -0.994 -68.363 1.00 75.31 174 ASP A N 1
ATOM 1412 C CA . ASP A 1 174 ? 49.454 -1.276 -68.613 1.00 75.31 174 ASP A CA 1
ATOM 1413 C C . ASP A 1 174 ? 49.627 -2.603 -69.377 1.00 75.31 174 ASP A C 1
ATOM 1415 O O . ASP A 1 174 ? 50.224 -2.623 -70.454 1.00 75.31 174 ASP A O 1
ATOM 1419 N N . ILE A 1 175 ? 48.986 -3.684 -68.917 1.00 77.56 175 ILE A N 1
ATOM 1420 C CA . ILE A 1 175 ? 49.005 -5.001 -69.583 1.00 77.56 175 ILE A CA 1
ATOM 1421 C C . ILE A 1 175 ? 48.386 -4.929 -70.986 1.00 77.56 175 ILE A C 1
ATOM 1423 O O . ILE A 1 175 ? 48.913 -5.484 -71.951 1.00 77.56 175 ILE A O 1
ATOM 1427 N N . THR A 1 176 ? 47.250 -4.241 -71.121 1.00 74.62 176 THR A N 1
ATOM 1428 C CA . THR A 1 176 ? 46.563 -4.097 -72.410 1.00 74.62 176 THR A CA 1
ATOM 1429 C C . THR A 1 176 ? 47.415 -3.265 -73.374 1.00 74.62 176 THR A C 1
ATOM 1431 O O . THR A 1 176 ? 47.557 -3.631 -74.537 1.00 74.62 176 THR A O 1
ATOM 1434 N N . SER A 1 177 ? 48.045 -2.187 -72.904 1.00 68.38 177 SER A N 1
ATOM 1435 C CA . SER A 1 177 ? 48.953 -1.334 -73.677 1.00 68.38 177 SER A CA 1
ATOM 1436 C C . SER A 1 177 ? 50.198 -2.088 -74.154 1.00 68.38 177 SER A C 1
ATOM 1438 O O . SER A 1 177 ? 50.594 -1.919 -75.310 1.00 68.38 177 SER A O 1
ATOM 1440 N N . GLU A 1 178 ? 50.774 -2.961 -73.323 1.00 64.06 178 GLU A N 1
ATOM 1441 C CA . GLU A 1 178 ? 51.867 -3.861 -73.714 1.00 64.06 178 GLU A CA 1
ATOM 1442 C C . GLU A 1 178 ? 51.419 -4.870 -74.780 1.00 64.06 178 GLU A C 1
ATOM 1444 O O . GLU A 1 178 ? 52.101 -5.035 -75.789 1.00 64.06 178 GLU A O 1
ATOM 1449 N N . LEU A 1 179 ? 50.229 -5.464 -74.641 1.00 63.66 179 LEU A N 1
ATOM 1450 C CA . LEU A 1 179 ? 49.675 -6.414 -75.614 1.00 63.66 179 LEU A CA 1
ATOM 1451 C C . LEU A 1 179 ? 49.362 -5.762 -76.979 1.00 63.66 179 LEU A C 1
ATOM 1453 O O . LEU A 1 179 ? 49.583 -6.367 -78.031 1.00 63.66 179 LEU A O 1
ATOM 1457 N N . TRP A 1 180 ? 48.876 -4.515 -76.990 1.00 64.56 180 TRP A N 1
ATOM 1458 C CA . TRP A 1 180 ? 48.652 -3.754 -78.229 1.00 64.56 180 TRP A CA 1
ATOM 1459 C C . TRP A 1 180 ? 49.950 -3.182 -78.824 1.00 64.56 180 TRP A C 1
ATOM 1461 O O . TRP A 1 180 ? 50.031 -3.048 -80.047 1.00 64.56 180 TRP A O 1
ATOM 1471 N N . ASN A 1 181 ? 50.974 -2.885 -78.013 1.00 58.38 181 ASN A N 1
ATOM 1472 C CA . ASN A 1 181 ? 52.303 -2.511 -78.515 1.00 58.38 181 ASN A CA 1
ATOM 1473 C C . ASN A 1 181 ? 53.055 -3.713 -79.105 1.00 58.38 181 ASN A C 1
ATOM 1475 O O . ASN A 1 181 ? 53.686 -3.579 -80.154 1.00 58.38 181 ASN A O 1
ATOM 1479 N N . ASP A 1 182 ? 52.939 -4.901 -78.512 1.00 54.25 182 ASP A N 1
ATOM 1480 C CA . ASP A 1 182 ? 53.594 -6.118 -79.011 1.00 54.25 182 ASP A CA 1
ATOM 1481 C C . ASP A 1 182 ? 53.011 -6.570 -80.370 1.00 54.25 182 ASP A C 1
ATOM 1483 O O . ASP A 1 182 ? 53.725 -7.001 -81.282 1.00 54.25 182 ASP A O 1
ATOM 1487 N N . GLY A 1 183 ? 51.717 -6.307 -80.599 1.00 54.28 183 GLY A N 1
ATOM 1488 C CA . GLY A 1 183 ? 51.081 -6.452 -81.914 1.00 54.28 183 GLY A CA 1
ATOM 1489 C C . GLY A 1 183 ? 51.619 -5.508 -83.004 1.00 54.28 183 GLY A C 1
ATOM 1490 O O . GLY A 1 183 ? 51.482 -5.807 -84.194 1.00 54.28 183 GLY A O 1
ATOM 1491 N N . LEU A 1 184 ? 52.260 -4.393 -82.634 1.00 52.72 184 LEU A N 1
ATOM 1492 C CA . LEU A 1 184 ? 52.841 -3.424 -83.573 1.00 52.72 184 LEU A CA 1
ATOM 1493 C C . LEU A 1 184 ? 54.335 -3.658 -83.843 1.00 52.72 184 LEU A C 1
ATOM 1495 O O . LEU A 1 184 ? 54.848 -3.185 -84.861 1.00 52.72 184 LEU A O 1
ATOM 1499 N N . HIS A 1 185 ? 55.028 -4.439 -83.011 1.00 50.78 185 HIS A N 1
ATOM 1500 C CA . HIS A 1 185 ? 56.459 -4.712 -83.182 1.00 50.78 185 HIS A CA 1
ATOM 1501 C C . HIS A 1 185 ? 56.782 -6.034 -83.902 1.00 50.78 185 HIS A C 1
ATOM 1503 O O . HIS A 1 185 ? 57.907 -6.208 -84.377 1.00 50.78 185 HIS A O 1
ATOM 1509 N N . ALA A 1 186 ? 55.802 -6.918 -84.123 1.00 50.50 186 ALA A N 1
ATOM 1510 C CA . ALA A 1 186 ? 56.026 -8.223 -84.759 1.00 50.50 186 ALA A CA 1
ATOM 1511 C C . ALA A 1 186 ? 56.009 -8.256 -86.307 1.00 50.50 186 ALA A C 1
ATOM 1513 O O . ALA A 1 186 ? 56.155 -9.334 -86.887 1.00 50.50 186 ALA A O 1
ATOM 1514 N N . ARG A 1 187 ? 55.854 -7.137 -87.039 1.00 46.56 187 ARG A N 1
ATOM 1515 C CA . ARG A 1 187 ? 55.877 -7.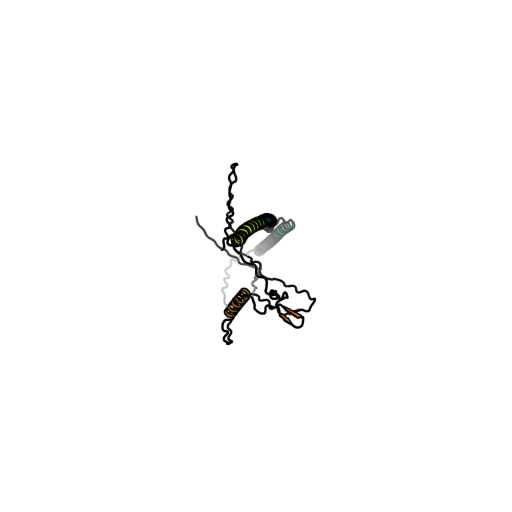170 -88.524 1.00 46.56 187 ARG A CA 1
ATOM 1516 C C . ARG A 1 187 ? 56.595 -5.991 -89.185 1.00 46.56 187 ARG A C 1
ATOM 1518 O O . ARG A 1 187 ? 55.979 -5.049 -89.676 1.00 46.56 187 ARG A O 1
ATOM 1525 N N . LY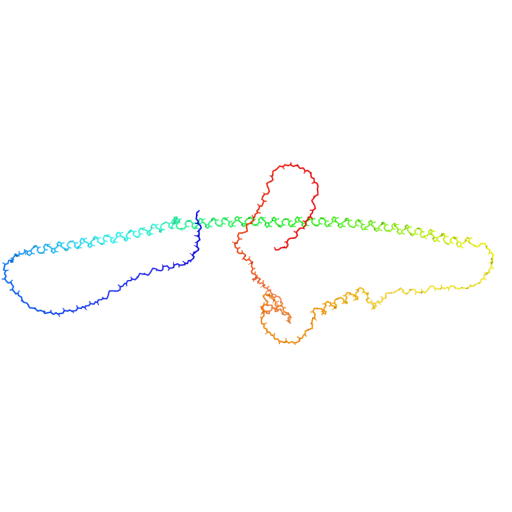S A 1 188 ? 57.907 -6.141 -89.391 1.00 46.84 188 LYS A N 1
ATOM 1526 C CA . LYS A 1 188 ? 58.555 -5.622 -90.608 1.00 46.84 188 LYS A CA 1
ATOM 1527 C C . LYS A 1 188 ? 58.175 -6.523 -91.789 1.00 46.84 188 LYS A C 1
ATOM 1529 O O . LYS A 1 188 ? 58.690 -7.631 -91.871 1.00 46.84 188 LYS A O 1
ATOM 1534 N N . ASN A 1 189 ? 57.320 -6.051 -92.703 1.00 41.91 189 ASN A N 1
ATOM 1535 C CA . ASN A 1 189 ? 57.522 -6.112 -94.165 1.00 41.91 189 ASN A CA 1
ATOM 1536 C C . ASN A 1 189 ? 56.239 -5.828 -94.972 1.00 41.91 189 ASN A C 1
ATOM 1538 O O . ASN A 1 189 ? 55.268 -6.571 -94.918 1.00 41.91 189 ASN A O 1
ATOM 1542 N N . LYS A 1 190 ? 56.341 -4.801 -95.826 1.00 45.09 190 LYS A N 1
ATOM 1543 C CA . LYS A 1 190 ? 55.994 -4.820 -97.258 1.00 45.09 190 LYS A CA 1
ATOM 1544 C C . LYS A 1 190 ? 54.606 -5.368 -97.647 1.00 45.09 190 LYS A C 1
ATOM 1546 O O . LYS A 1 190 ? 54.470 -6.542 -97.961 1.00 45.09 190 LYS A O 1
ATOM 1551 N N . LYS A 1 191 ? 53.648 -4.463 -97.858 1.00 41.78 191 LYS A N 1
ATOM 1552 C CA . LYS A 1 191 ? 53.044 -4.166 -99.177 1.00 41.78 191 LYS A CA 1
ATOM 1553 C C . LYS A 1 191 ? 51.855 -3.226 -99.005 1.00 41.78 191 LYS A C 1
ATOM 1555 O O . LYS A 1 191 ? 50.987 -3.443 -98.171 1.00 41.78 191 LYS A O 1
ATOM 1560 N N . LYS A 1 192 ? 51.848 -2.187 -99.838 1.00 43.56 192 LYS A N 1
ATOM 1561 C CA . LYS A 1 192 ? 50.655 -1.422 -100.179 1.00 43.56 192 LYS A CA 1
ATOM 1562 C C . LYS A 1 192 ? 49.700 -2.339 -100.945 1.00 43.56 192 LYS A C 1
ATOM 1564 O O . LYS A 1 192 ? 50.146 -2.947 -101.914 1.00 43.56 192 LYS A O 1
ATOM 1569 N N . ASP A 1 193 ? 48.432 -2.361 -100.554 1.00 40.94 193 ASP A N 1
ATOM 1570 C CA . ASP A 1 193 ? 47.327 -2.372 -101.514 1.00 40.94 193 ASP A CA 1
ATOM 1571 C C . ASP A 1 193 ? 46.086 -1.691 -100.890 1.00 40.94 193 ASP A C 1
ATOM 1573 O O . ASP A 1 193 ? 45.733 -2.021 -99.752 1.00 40.94 193 ASP A O 1
ATOM 1577 N N . PRO A 1 194 ? 45.477 -0.685 -101.546 1.00 53.22 194 PRO A N 1
ATOM 1578 C CA . PRO A 1 194 ? 44.199 -0.077 -101.163 1.00 53.22 194 PRO A CA 1
ATOM 1579 C C . PRO A 1 194 ? 43.003 -0.904 -101.683 1.00 53.22 194 PRO A C 1
ATOM 1581 O O . PRO A 1 194 ? 43.166 -1.661 -102.625 1.00 53.22 194 PRO A O 1
ATOM 1584 N N . PHE A 1 195 ? 41.795 -0.669 -101.143 1.00 35.59 195 PHE A N 1
ATOM 1585 C CA . PHE A 1 195 ? 40.501 -1.355 -101.413 1.00 35.59 195 PHE A CA 1
ATOM 1586 C C . PHE A 1 195 ? 40.312 -2.648 -100.594 1.00 35.59 195 PHE A C 1
ATOM 1588 O O . PHE A 1 195 ? 41.121 -3.555 -100.673 1.00 35.59 195 PHE A O 1
ATOM 1595 N N . CYS A 1 196 ? 39.275 -2.872 -99.777 1.00 44.69 196 CYS A N 1
ATOM 1596 C CA . CYS A 1 196 ? 37.868 -2.431 -99.692 1.00 44.69 196 CYS A CA 1
ATOM 1597 C C . CYS A 1 196 ? 37.298 -3.046 -98.361 1.00 44.69 196 CYS A C 1
ATOM 1599 O O . CYS A 1 196 ? 38.039 -3.765 -97.694 1.00 44.69 196 CYS A O 1
ATOM 1601 N N . PRO A 1 197 ? 35.995 -3.033 -98.003 1.00 47.62 197 PRO A N 1
ATOM 1602 C CA . PRO A 1 197 ? 34.996 -1.969 -97.884 1.00 47.62 197 PRO A CA 1
ATOM 1603 C C . PRO A 1 197 ? 34.280 -1.933 -96.492 1.00 47.62 197 PRO A C 1
ATOM 1605 O O . PRO A 1 197 ? 34.214 -2.910 -95.757 1.00 47.62 197 PRO A O 1
ATOM 1608 N N . VAL A 1 198 ? 33.628 -0.798 -96.208 1.00 38.66 198 VAL A N 1
ATOM 1609 C CA . VAL A 1 198 ? 32.308 -0.657 -95.537 1.00 38.66 198 VAL A CA 1
ATOM 1610 C C . VAL A 1 198 ? 32.129 -1.083 -94.058 1.00 38.66 198 VAL A C 1
ATOM 1612 O O . VAL A 1 198 ? 31.948 -2.238 -93.685 1.00 38.66 198 VAL A O 1
ATOM 1615 N N . LYS A 1 199 ? 32.013 -0.030 -93.237 1.00 54.25 199 LYS A N 1
ATOM 1616 C CA . LYS A 1 199 ? 31.195 0.164 -92.022 1.00 54.25 199 LYS A CA 1
ATOM 1617 C C . LYS A 1 199 ? 30.252 -0.999 -91.645 1.00 54.25 199 LYS A C 1
ATOM 1619 O O . LYS A 1 199 ? 29.191 -1.155 -92.245 1.00 54.25 199 LYS A O 1
ATOM 1624 N N . LYS A 1 200 ? 30.543 -1.690 -90.537 1.00 55.59 200 LYS A N 1
ATOM 1625 C CA . LYS A 1 200 ? 29.546 -2.471 -89.784 1.00 55.59 200 LYS A CA 1
ATOM 1626 C C . LYS A 1 200 ? 29.063 -1.649 -88.590 1.00 55.59 200 LYS A C 1
ATOM 1628 O O . LYS A 1 200 ? 29.820 -1.364 -87.666 1.00 55.59 200 LYS A O 1
ATOM 1633 N N . LYS A 1 201 ? 27.803 -1.221 -88.656 1.00 56.56 201 LYS A N 1
ATOM 1634 C CA . LYS A 1 201 ? 27.077 -0.608 -87.540 1.00 56.56 201 LYS A CA 1
ATOM 1635 C C . LYS A 1 201 ? 26.918 -1.658 -86.436 1.00 56.56 201 LYS A C 1
ATOM 1637 O O . LYS A 1 201 ? 26.516 -2.783 -86.725 1.00 56.56 201 LYS A O 1
ATOM 1642 N N . LYS A 1 202 ? 27.236 -1.290 -85.194 1.00 54.19 202 LYS A N 1
ATOM 1643 C CA . LYS A 1 202 ? 26.883 -2.074 -84.002 1.00 54.19 202 LYS A CA 1
ATOM 1644 C C . LYS A 1 202 ? 25.346 -2.190 -83.929 1.00 54.19 202 LYS A C 1
ATOM 1646 O O . LYS A 1 202 ? 24.680 -1.209 -84.277 1.00 54.19 202 LYS A O 1
ATOM 1651 N N . PRO A 1 203 ? 24.776 -3.342 -83.532 1.00 49.59 203 PRO A N 1
ATOM 1652 C CA . PRO A 1 203 ? 23.336 -3.471 -83.332 1.00 49.59 203 PRO A CA 1
ATOM 1653 C C . PRO A 1 203 ? 22.855 -2.441 -82.303 1.00 49.59 203 PRO A C 1
ATOM 1655 O O . PRO A 1 203 ? 23.518 -2.190 -81.297 1.00 49.59 203 PRO A O 1
ATOM 1658 N N . VAL A 1 204 ? 21.721 -1.809 -82.603 1.00 50.56 204 VAL A N 1
ATOM 1659 C CA . VAL A 1 204 ? 21.051 -0.842 -81.732 1.00 50.56 204 VAL A CA 1
ATOM 1660 C C . VAL A 1 204 ? 20.589 -1.589 -80.485 1.00 50.56 204 VAL A C 1
ATOM 1662 O O . VAL A 1 204 ? 19.700 -2.433 -80.565 1.00 50.56 204 VAL A O 1
ATOM 1665 N N . VAL A 1 205 ? 21.211 -1.301 -79.343 1.00 55.03 205 VAL A N 1
ATOM 1666 C CA . VAL A 1 205 ? 20.697 -1.729 -78.041 1.00 55.03 205 VAL A CA 1
ATOM 1667 C C . VAL A 1 205 ? 19.431 -0.917 -77.798 1.00 55.03 205 VAL A C 1
ATOM 1669 O O . VAL A 1 205 ? 19.479 0.311 -77.717 1.00 55.03 205 VAL A O 1
ATOM 1672 N N . VAL A 1 206 ? 18.290 -1.598 -77.761 1.00 55.22 206 VAL A N 1
ATOM 1673 C CA . VAL A 1 206 ? 17.005 -1.002 -77.396 1.00 55.22 206 VAL A CA 1
ATOM 1674 C C . VAL A 1 206 ? 17.101 -0.601 -75.925 1.00 55.22 206 VAL A C 1
ATOM 1676 O O . VAL A 1 206 ? 17.035 -1.445 -75.040 1.00 55.22 206 VAL A O 1
ATOM 1679 N N . SER A 1 207 ? 17.320 0.689 -75.675 1.00 54.00 207 SER A N 1
ATOM 1680 C CA . SER A 1 207 ? 17.198 1.290 -74.349 1.00 54.00 207 SER A CA 1
ATOM 1681 C C . SER A 1 207 ? 15.751 1.742 -74.174 1.00 54.00 207 SER A C 1
ATOM 1683 O O . SER A 1 207 ? 15.325 2.733 -74.766 1.00 54.00 207 SER A O 1
ATOM 1685 N N . GLY A 1 208 ? 14.980 0.967 -73.418 1.00 70.62 208 GLY A N 1
ATOM 1686 C CA . GLY A 1 208 ? 13.607 1.273 -73.029 1.00 70.62 208 GLY A CA 1
ATOM 1687 C C . GLY A 1 208 ? 13.175 0.365 -71.874 1.00 70.62 208 GLY A C 1
ATOM 1688 O O . GLY A 1 208 ? 13.738 -0.721 -71.730 1.00 70.62 208 GLY A O 1
ATOM 1689 N N . PRO A 1 209 ? 12.224 0.792 -71.025 1.00 61.75 209 PRO A N 1
ATOM 1690 C CA . PRO A 1 209 ? 11.777 0.007 -69.878 1.00 61.75 209 PRO A CA 1
ATOM 1691 C C . PRO A 1 209 ? 11.210 -1.337 -70.352 1.00 61.75 209 PRO A C 1
ATOM 1693 O O . PRO A 1 209 ? 10.213 -1.391 -71.070 1.00 61.75 209 PRO A O 1
ATOM 1696 N N . TYR A 1 210 ? 11.880 -2.422 -69.973 1.00 68.19 210 TYR A N 1
ATOM 1697 C CA . TYR A 1 210 ? 11.454 -3.782 -70.271 1.00 68.19 210 TYR A CA 1
ATOM 1698 C C . TYR A 1 210 ? 10.491 -4.249 -69.177 1.00 68.19 210 TYR A C 1
ATOM 1700 O O . TYR A 1 210 ? 10.835 -4.233 -67.996 1.00 68.19 210 TYR A O 1
ATOM 1708 N N . ILE A 1 211 ? 9.280 -4.656 -69.560 1.00 73.81 211 ILE A N 1
ATOM 1709 C CA . ILE A 1 211 ? 8.350 -5.319 -68.641 1.00 73.81 211 ILE A CA 1
ATOM 1710 C C . ILE A 1 211 ? 8.834 -6.763 -68.497 1.00 73.81 211 ILE A C 1
ATOM 1712 O O . ILE A 1 211 ? 8.710 -7.567 -69.422 1.00 73.81 211 ILE A O 1
ATOM 1716 N N . VAL A 1 212 ? 9.434 -7.076 -67.350 1.00 77.75 212 VAL A N 1
ATOM 1717 C CA . VAL A 1 212 ? 9.841 -8.439 -67.005 1.00 77.75 212 VAL A CA 1
ATOM 1718 C C . VAL A 1 212 ? 8.589 -9.200 -66.558 1.00 77.75 212 VAL A C 1
ATOM 1720 O O . VAL A 1 212 ? 8.033 -8.916 -65.504 1.00 77.75 212 VAL A O 1
ATOM 1723 N N . TYR A 1 213 ? 8.132 -10.157 -67.368 1.00 74.44 213 TYR A N 1
ATOM 1724 C CA . TYR A 1 213 ? 6.987 -11.025 -67.038 1.00 74.44 213 TYR A CA 1
ATOM 1725 C C . TYR A 1 213 ? 7.363 -12.231 -66.162 1.00 74.44 213 TYR A C 1
ATOM 1727 O O . TYR A 1 213 ? 6.485 -12.967 -65.722 1.00 74.44 213 TYR A O 1
ATOM 1735 N N . MET A 1 214 ? 8.658 -12.448 -65.932 1.00 83.94 214 MET A N 1
ATOM 1736 C CA . MET A 1 214 ? 9.176 -13.542 -65.116 1.00 83.94 214 MET A CA 1
ATOM 1737 C C . MET A 1 214 ? 9.562 -13.002 -63.741 1.00 83.94 214 MET A C 1
ATOM 1739 O O . MET A 1 214 ? 10.346 -12.061 -63.647 1.00 83.94 214 MET A O 1
ATOM 1743 N N . LEU A 1 215 ? 9.020 -13.597 -62.682 1.00 82.94 215 LEU A N 1
ATOM 1744 C CA . LEU A 1 215 ? 9.488 -13.335 -61.321 1.00 82.94 215 LEU A CA 1
ATOM 1745 C C . LEU A 1 215 ? 10.949 -13.784 -61.173 1.00 82.94 215 LEU A C 1
ATOM 1747 O O . LEU A 1 215 ? 11.400 -14.669 -61.906 1.00 82.94 215 LEU A O 1
ATOM 1751 N N . GLN A 1 216 ? 11.695 -13.169 -60.251 1.00 88.31 216 GLN A N 1
ATOM 1752 C CA . GLN A 1 216 ? 13.040 -13.646 -59.933 1.00 88.31 216 GLN A CA 1
ATOM 1753 C C . GLN A 1 216 ? 12.939 -15.001 -59.227 1.00 88.31 216 GLN A C 1
ATOM 1755 O O . GLN A 1 216 ? 11.978 -15.258 -58.502 1.00 88.31 216 GLN A O 1
ATOM 1760 N N . ASP A 1 217 ? 13.951 -15.857 -59.391 1.00 89.25 217 ASP A N 1
ATOM 1761 C CA . ASP A 1 217 ? 13.972 -17.182 -58.753 1.00 89.25 217 ASP A CA 1
ATOM 1762 C C . ASP A 1 217 ? 13.784 -17.093 -57.228 1.00 89.25 217 ASP A C 1
ATOM 1764 O O . ASP A 1 217 ? 13.182 -17.979 -56.626 1.00 89.25 217 ASP A O 1
ATOM 1768 N N . LEU A 1 218 ? 14.240 -16.000 -56.605 1.00 90.62 218 LEU A N 1
ATOM 1769 C CA . LEU A 1 218 ? 14.071 -15.746 -55.175 1.00 90.62 218 LEU A CA 1
ATOM 1770 C C . LEU A 1 218 ? 12.593 -15.591 -54.776 1.00 90.62 218 LEU A C 1
ATOM 1772 O O . LEU A 1 218 ? 12.159 -16.243 -53.828 1.00 90.62 218 LEU A O 1
ATOM 1776 N N . ASP A 1 219 ? 11.823 -14.805 -55.533 1.00 90.00 219 ASP A N 1
ATOM 1777 C CA . ASP A 1 219 ? 10.392 -14.574 -55.288 1.00 90.00 219 ASP A CA 1
ATOM 1778 C C . ASP A 1 219 ? 9.593 -15.871 -55.497 1.00 90.00 219 ASP A C 1
ATOM 1780 O O . ASP A 1 219 ? 8.703 -16.214 -54.721 1.00 90.00 219 ASP A O 1
ATOM 1784 N N . ILE A 1 220 ? 9.970 -16.655 -56.517 1.00 91.81 220 ILE A N 1
ATOM 1785 C CA . ILE A 1 220 ? 9.374 -17.971 -56.793 1.00 91.81 220 ILE A CA 1
ATOM 1786 C C . ILE A 1 220 ? 9.622 -18.932 -55.621 1.00 91.81 220 ILE A C 1
ATOM 1788 O O . ILE A 1 220 ? 8.723 -19.681 -55.229 1.00 91.81 220 ILE A O 1
ATOM 1792 N N . LEU A 1 221 ? 10.832 -18.931 -55.050 1.00 94.12 221 LEU A N 1
ATOM 1793 C CA . LEU A 1 221 ? 11.160 -19.757 -53.888 1.00 94.12 221 LEU A CA 1
ATOM 1794 C C . LEU A 1 221 ? 10.419 -19.307 -52.624 1.00 94.12 221 LEU A C 1
ATOM 1796 O O . LEU A 1 221 ? 9.981 -20.160 -51.845 1.00 94.12 221 LEU A O 1
ATOM 1800 N N . GLU A 1 222 ? 10.269 -18.003 -52.405 1.00 94.31 222 GLU A N 1
ATOM 1801 C CA . GLU A 1 222 ? 9.522 -17.461 -51.270 1.00 94.31 222 GLU A CA 1
ATOM 1802 C C . GLU A 1 222 ? 8.045 -17.878 -51.332 1.00 94.31 222 GLU A C 1
ATOM 1804 O O . GLU A 1 222 ? 7.544 -18.503 -50.387 1.00 94.31 222 GLU A O 1
ATOM 1809 N N . ASP A 1 223 ? 7.388 -17.664 -52.476 1.00 93.81 223 ASP A N 1
ATOM 1810 C CA . ASP A 1 223 ? 5.995 -18.061 -52.713 1.00 93.81 223 ASP A CA 1
ATOM 1811 C C . ASP A 1 223 ? 5.804 -19.577 -52.585 1.00 93.81 223 ASP A C 1
ATOM 1813 O O . ASP A 1 223 ? 4.870 -20.054 -51.933 1.00 93.81 223 ASP A O 1
ATOM 1817 N N . TRP A 1 224 ? 6.727 -20.367 -53.139 1.00 92.56 224 TRP A N 1
ATOM 1818 C CA . TRP A 1 224 ? 6.721 -21.824 -52.991 1.00 92.56 224 TRP A CA 1
ATOM 1819 C C . TRP A 1 224 ? 6.756 -22.258 -51.519 1.00 92.56 224 TRP A C 1
ATOM 1821 O O . TRP A 1 224 ? 6.043 -23.180 -51.099 1.00 92.56 224 TRP A O 1
ATOM 1831 N N . THR A 1 225 ? 7.559 -21.571 -50.707 1.00 91.88 225 THR A N 1
ATOM 1832 C CA . THR A 1 225 ? 7.684 -21.846 -49.273 1.00 91.88 225 THR A CA 1
ATOM 1833 C C . THR A 1 225 ? 6.418 -21.430 -48.520 1.00 91.88 225 THR A C 1
ATOM 1835 O O . THR A 1 225 ? 5.937 -22.178 -47.659 1.00 91.88 225 THR A O 1
ATOM 1838 N N . ALA A 1 226 ? 5.826 -20.288 -48.879 1.00 91.81 226 ALA A N 1
ATOM 1839 C CA . ALA A 1 226 ? 4.567 -19.804 -48.322 1.00 91.81 226 ALA A CA 1
ATOM 1840 C C . ALA A 1 226 ? 3.402 -20.768 -48.608 1.00 91.81 226 ALA A C 1
ATOM 1842 O O . ALA A 1 226 ? 2.655 -21.121 -47.689 1.00 91.81 226 ALA A O 1
ATOM 1843 N N . ILE A 1 227 ? 3.298 -21.283 -49.838 1.00 90.88 227 ILE A N 1
ATOM 1844 C CA . ILE A 1 227 ? 2.284 -22.273 -50.232 1.00 90.88 227 ILE A CA 1
ATOM 1845 C C . ILE A 1 227 ? 2.437 -23.555 -49.411 1.00 90.88 227 ILE A C 1
ATOM 1847 O O . ILE A 1 227 ? 1.461 -24.043 -48.839 1.00 90.88 227 ILE A O 1
ATOM 1851 N N . ARG A 1 228 ? 3.658 -24.084 -49.269 1.00 88.44 228 ARG A N 1
ATOM 1852 C CA . ARG A 1 228 ? 3.897 -25.282 -48.445 1.00 88.44 228 ARG A CA 1
ATOM 1853 C C . ARG A 1 228 ? 3.519 -25.072 -46.981 1.00 88.44 228 ARG A C 1
ATOM 1855 O O . ARG A 1 228 ? 2.967 -25.980 -46.360 1.00 88.44 228 ARG A O 1
ATOM 1862 N N . LYS A 1 229 ? 3.794 -23.888 -46.434 1.00 87.31 229 LYS A N 1
ATOM 1863 C CA . LYS A 1 229 ? 3.442 -23.528 -45.056 1.00 87.31 229 LYS A CA 1
ATOM 1864 C C . LYS A 1 229 ? 1.924 -23.438 -44.862 1.00 87.31 229 LYS A C 1
ATOM 1866 O O . LYS A 1 229 ? 1.419 -23.939 -43.861 1.00 87.31 229 LYS A O 1
ATOM 1871 N N . ALA A 1 230 ? 1.199 -22.876 -45.830 1.00 82.31 230 ALA A N 1
ATOM 1872 C CA . ALA A 1 230 ? -0.262 -22.810 -45.815 1.00 82.31 230 ALA A CA 1
ATOM 1873 C C . ALA A 1 230 ? -0.922 -24.188 -46.011 1.00 82.31 230 ALA A C 1
ATOM 1875 O O . ALA A 1 230 ? -1.909 -24.511 -45.357 1.00 82.31 230 ALA A O 1
ATOM 1876 N N . MET A 1 231 ? -0.354 -25.048 -46.860 1.00 80.31 231 MET A N 1
ATOM 1877 C CA . MET A 1 231 ? -0.838 -26.424 -47.025 1.00 80.31 231 MET A CA 1
ATOM 1878 C C . MET A 1 231 ? -0.612 -27.277 -45.771 1.00 80.31 231 MET A C 1
ATOM 1880 O O . MET A 1 231 ? -1.416 -28.154 -45.477 1.00 80.31 231 MET A O 1
ATOM 1884 N N . ALA A 1 232 ? 0.455 -27.016 -45.010 1.00 73.50 232 ALA A N 1
ATOM 1885 C CA . ALA A 1 232 ? 0.700 -27.694 -43.740 1.00 73.50 232 ALA A CA 1
ATOM 1886 C C . ALA A 1 232 ? -0.269 -27.252 -42.625 1.00 73.50 232 ALA A C 1
ATOM 1888 O O . ALA A 1 232 ? -0.586 -28.058 -41.752 1.00 73.50 232 ALA A O 1
ATOM 1889 N N . SER A 1 233 ? -0.757 -26.004 -42.647 1.00 68.88 233 SER A N 1
ATOM 1890 C CA . SER A 1 233 ? -1.769 -25.523 -41.691 1.00 68.88 233 SER A CA 1
ATOM 1891 C C . SER A 1 233 ? -3.200 -25.923 -42.070 1.00 68.88 233 SER A C 1
ATOM 1893 O O . SER A 1 233 ? -4.061 -26.014 -41.197 1.00 68.88 233 SER A O 1
ATOM 1895 N N . LEU A 1 234 ? -3.449 -26.222 -43.347 1.00 63.59 234 LEU A N 1
ATOM 1896 C CA . LEU A 1 234 ? -4.702 -26.768 -43.872 1.00 63.59 234 LEU A CA 1
ATOM 1897 C C . LEU A 1 234 ? -4.587 -28.292 -44.050 1.00 63.59 234 LEU A C 1
ATOM 1899 O O . LEU A 1 234 ? -4.628 -28.818 -45.161 1.00 63.59 234 LEU A O 1
ATOM 1903 N N . GLY A 1 235 ? -4.434 -29.020 -42.940 1.00 59.16 235 GLY A N 1
ATOM 1904 C CA . GLY A 1 235 ? -4.560 -30.482 -42.943 1.00 59.16 235 GLY A CA 1
ATOM 1905 C C . GLY A 1 235 ? -5.930 -30.940 -43.488 1.00 59.16 235 GLY A C 1
ATOM 1906 O O . GLY A 1 235 ? -6.889 -30.165 -43.477 1.00 59.16 235 GLY A O 1
ATOM 1907 N N . PRO A 1 236 ? -6.063 -32.191 -43.973 1.00 51.53 236 PRO A N 1
ATOM 1908 C CA . PRO A 1 236 ? -7.256 -32.651 -44.681 1.00 51.53 236 PRO A CA 1
ATOM 1909 C C . PRO A 1 236 ? -8.475 -32.668 -43.752 1.00 51.53 236 PRO A C 1
ATOM 1911 O O . PRO A 1 236 ? -8.679 -33.594 -42.965 1.00 51.53 236 PRO A O 1
ATOM 1914 N N . HIS A 1 237 ? -9.313 -31.639 -43.863 1.00 42.06 237 HIS A N 1
ATOM 1915 C CA . HIS A 1 237 ? -10.578 -31.543 -43.152 1.00 42.06 237 HIS A CA 1
ATOM 1916 C C . HIS A 1 237 ? -11.557 -32.569 -43.739 1.00 42.06 237 HIS A C 1
ATOM 1918 O O . HIS A 1 237 ? -12.209 -32.338 -44.757 1.00 42.06 237 HIS A O 1
ATOM 1924 N N . ARG A 1 238 ? -11.667 -33.736 -43.093 1.00 41.56 238 ARG A N 1
ATOM 1925 C CA . ARG A 1 238 ? -12.868 -34.557 -43.232 1.00 41.56 238 ARG A CA 1
ATOM 1926 C C . ARG A 1 238 ? -14.004 -33.881 -42.481 1.00 41.56 238 ARG A C 1
ATOM 1928 O O . ARG A 1 238 ? -13.905 -33.598 -41.291 1.00 41.56 238 ARG A O 1
ATOM 1935 N N . VAL A 1 239 ? -15.082 -33.657 -43.219 1.00 46.69 239 VAL A N 1
ATOM 1936 C CA . VAL A 1 239 ? -16.429 -33.417 -42.717 1.00 46.69 239 VAL A CA 1
ATOM 1937 C C . VAL A 1 239 ? -16.778 -34.528 -41.729 1.00 46.69 239 VAL A C 1
ATOM 1939 O O . VAL A 1 239 ? -16.754 -35.700 -42.111 1.00 46.69 239 VAL A O 1
ATOM 1942 N N . LYS A 1 240 ? -17.099 -34.157 -40.488 1.00 35.25 240 LYS A N 1
ATOM 1943 C CA . LYS A 1 240 ? -18.161 -34.756 -39.668 1.00 35.25 240 LYS A CA 1
ATOM 1944 C C . LYS A 1 240 ? -18.353 -33.934 -38.394 1.00 35.25 240 LYS A C 1
ATOM 1946 O O . LYS A 1 240 ? -17.437 -33.764 -37.599 1.00 35.25 240 LYS A O 1
ATOM 1951 N N . VAL A 1 241 ? -19.567 -33.408 -38.279 1.00 44.88 241 VAL A N 1
ATOM 1952 C CA . VAL A 1 241 ? -20.192 -32.931 -37.048 1.00 44.88 241 VAL A CA 1
ATOM 1953 C C . VAL A 1 241 ? -20.169 -34.073 -36.039 1.00 44.88 241 VAL A C 1
ATOM 1955 O O . VAL A 1 241 ? -20.643 -35.152 -36.370 1.00 44.88 241 VAL A O 1
ATOM 1958 N N . ASP A 1 242 ? -19.597 -33.830 -34.863 1.00 34.25 242 ASP A N 1
ATOM 1959 C CA . ASP A 1 242 ? -20.165 -34.224 -33.572 1.00 34.25 242 ASP A CA 1
ATOM 1960 C C . ASP A 1 242 ? -19.382 -33.534 -32.447 1.00 34.25 242 ASP A C 1
ATOM 1962 O O . ASP A 1 242 ? -18.160 -33.636 -32.335 1.00 34.25 242 ASP A O 1
ATOM 1966 N N . VAL A 1 243 ? -20.115 -32.773 -31.639 1.00 42.22 243 VAL A N 1
ATOM 1967 C CA . VAL A 1 243 ? -19.646 -32.120 -30.415 1.00 42.22 243 VAL A CA 1
ATOM 1968 C C . VAL A 1 243 ? -19.651 -33.162 -29.294 1.00 42.22 243 VAL A C 1
ATOM 1970 O O . VAL A 1 243 ? -20.653 -33.852 -29.110 1.00 42.22 243 VAL A O 1
ATOM 1973 N N . PRO A 1 244 ? -18.583 -33.233 -28.485 1.00 39.50 244 PRO A N 1
ATOM 1974 C CA . PRO A 1 244 ? -18.799 -33.043 -27.056 1.00 39.50 244 PRO A CA 1
ATOM 1975 C C . PRO A 1 244 ? -17.793 -32.069 -26.436 1.00 39.50 244 PRO A C 1
ATOM 1977 O O . PRO A 1 244 ? -16.642 -31.935 -26.845 1.00 39.50 244 PRO A O 1
ATOM 1980 N N . ALA A 1 245 ? -18.299 -31.371 -25.427 1.00 44.31 245 ALA A N 1
ATOM 1981 C CA . ALA A 1 245 ? -17.698 -30.259 -24.721 1.00 44.31 245 ALA A CA 1
ATOM 1982 C C . ALA A 1 245 ? -16.287 -30.526 -24.168 1.00 44.31 245 ALA A C 1
ATOM 1984 O O . ALA A 1 245 ? -16.093 -31.394 -23.322 1.00 44.31 245 ALA A O 1
ATOM 1985 N N . LEU A 1 246 ? -15.349 -29.652 -24.533 1.00 37.72 246 LEU A N 1
ATOM 1986 C CA . LEU A 1 246 ? -14.178 -29.315 -23.729 1.00 37.72 246 LEU A CA 1
ATOM 1987 C C . LEU A 1 246 ? -14.121 -27.786 -23.665 1.00 37.72 246 LEU A C 1
ATOM 1989 O O . LEU A 1 246 ? -13.999 -27.133 -24.698 1.00 37.72 246 LEU A O 1
ATOM 1993 N N . LYS A 1 247 ? -14.286 -27.209 -22.471 1.00 39.41 247 LYS A N 1
ATOM 1994 C CA . LYS A 1 247 ? -14.239 -25.757 -22.253 1.00 39.41 247 LYS A CA 1
ATOM 1995 C C . LYS A 1 247 ? -12.843 -25.217 -22.606 1.00 39.41 247 LYS A C 1
ATOM 1997 O O . LYS A 1 247 ? -11.891 -25.614 -21.936 1.00 39.41 247 LYS A O 1
ATOM 2002 N N . PRO A 1 248 ? -12.696 -24.277 -23.556 1.00 35.25 248 PRO A N 1
ATOM 2003 C CA . PRO A 1 248 ? -11.557 -23.383 -23.571 1.00 35.25 248 PRO A CA 1
ATOM 2004 C C . PRO A 1 248 ? -11.956 -22.145 -22.766 1.00 35.25 248 PRO A C 1
ATOM 2006 O O . PRO A 1 248 ? -12.723 -21.306 -23.239 1.00 35.25 248 PRO A O 1
ATOM 2009 N N . ASP A 1 249 ? -11.462 -22.038 -21.536 1.00 40.00 249 ASP A N 1
ATOM 2010 C CA . ASP A 1 249 ? -11.513 -20.781 -20.791 1.00 40.00 249 ASP A CA 1
ATOM 2011 C C . ASP A 1 249 ? -10.510 -19.802 -21.415 1.00 40.00 249 ASP A C 1
ATOM 2013 O O . ASP A 1 249 ? -9.341 -19.696 -21.050 1.00 40.00 249 ASP A O 1
ATOM 2017 N N . ARG A 1 250 ? -10.961 -19.181 -22.498 1.00 41.34 250 ARG A N 1
ATOM 2018 C CA . ARG A 1 250 ? -10.363 -18.012 -23.123 1.00 41.34 250 ARG A CA 1
ATOM 2019 C C . ARG A 1 250 ? -11.540 -17.202 -23.617 1.00 41.34 250 ARG A C 1
ATOM 2021 O O . ARG A 1 250 ? -12.166 -17.594 -24.603 1.00 41.34 250 ARG A O 1
ATOM 2028 N N . HIS A 1 251 ? -11.825 -16.102 -22.927 1.00 48.44 251 HIS A N 1
ATOM 2029 C CA . HIS A 1 251 ? -12.773 -15.073 -23.338 1.00 48.44 251 HIS A CA 1
ATOM 2030 C C . HIS A 1 251 ? -12.387 -14.555 -24.734 1.00 48.44 251 HIS A C 1
ATOM 2032 O O . HIS A 1 251 ? -11.678 -13.565 -24.897 1.00 48.44 251 HIS A O 1
ATOM 2038 N N . HIS A 1 252 ? -12.814 -15.266 -25.776 1.00 50.97 252 HIS A N 1
ATOM 2039 C CA . HIS A 1 252 ? -12.784 -14.770 -27.139 1.00 50.97 252 HIS A CA 1
ATOM 2040 C C . HIS A 1 252 ? -13.938 -13.788 -27.233 1.00 50.97 252 HIS A C 1
ATOM 2042 O O . HIS A 1 252 ? -15.084 -14.177 -27.450 1.00 50.97 252 HIS A O 1
ATOM 2048 N N . HIS A 1 253 ? -13.647 -12.508 -27.024 1.00 60.31 253 HIS A N 1
ATOM 2049 C CA . HIS A 1 253 ? -14.612 -11.472 -27.342 1.00 60.31 253 HIS A CA 1
ATOM 2050 C C . HIS A 1 253 ? -14.928 -11.560 -28.840 1.00 60.31 253 HIS A C 1
ATOM 2052 O O . HIS A 1 253 ? -14.079 -11.268 -29.685 1.00 60.31 253 HIS A O 1
ATOM 2058 N N . VAL A 1 254 ? -16.140 -12.001 -29.178 1.00 63.56 254 VAL A N 1
ATOM 2059 C CA . VAL A 1 254 ? -16.605 -12.050 -30.566 1.00 63.56 254 VAL A CA 1
ATOM 2060 C C . VAL A 1 254 ? -16.988 -10.632 -30.972 1.00 63.56 254 VAL A C 1
ATOM 2062 O O . VAL A 1 254 ? -18.093 -10.173 -30.692 1.00 63.56 254 VAL A O 1
ATOM 2065 N N . ALA A 1 255 ? -16.050 -9.930 -31.606 1.00 72.69 255 ALA A N 1
ATOM 2066 C CA . ALA A 1 255 ? -16.304 -8.654 -32.256 1.00 72.69 255 ALA A CA 1
ATOM 2067 C C . ALA A 1 255 ? -16.636 -8.904 -33.733 1.00 72.69 255 ALA A C 1
ATOM 2069 O O . ALA A 1 255 ? -15.795 -9.401 -34.481 1.00 72.69 255 ALA A O 1
ATOM 2070 N N . ARG A 1 256 ? -17.857 -8.569 -34.161 1.00 75.56 256 ARG A N 1
ATOM 2071 C CA . ARG A 1 256 ? -18.262 -8.611 -35.579 1.00 75.56 256 ARG A CA 1
ATOM 2072 C C . ARG A 1 256 ? -18.867 -7.271 -35.976 1.00 75.56 256 ARG A C 1
ATOM 2074 O O . ARG A 1 256 ? -19.584 -6.668 -35.184 1.00 75.56 256 ARG A O 1
ATOM 2081 N N . SER A 1 257 ? -18.590 -6.800 -37.186 1.00 76.88 257 SER A N 1
ATOM 2082 C CA . SER A 1 257 ? -19.232 -5.606 -37.739 1.00 76.88 257 SER A CA 1
ATOM 2083 C C . SER A 1 257 ? -20.135 -5.993 -38.898 1.00 76.88 257 SER A C 1
ATOM 2085 O O . SER A 1 257 ? -19.674 -6.639 -39.837 1.00 76.88 257 SER A O 1
ATOM 2087 N N . GLU A 1 258 ? -21.392 -5.568 -38.841 1.00 72.81 258 GLU A N 1
ATOM 2088 C CA . GLU A 1 258 ? -22.397 -5.805 -39.880 1.00 72.81 258 GLU A CA 1
ATOM 2089 C C . GLU A 1 258 ? -23.255 -4.540 -40.022 1.00 72.81 258 GLU A C 1
ATOM 2091 O O . GLU A 1 258 ? -23.633 -3.923 -39.023 1.00 72.81 258 GLU A O 1
ATOM 2096 N N . ASP A 1 259 ? -23.485 -4.090 -41.258 1.00 71.00 259 ASP A N 1
ATOM 2097 C CA . ASP A 1 259 ? -24.266 -2.886 -41.594 1.00 71.00 259 ASP A CA 1
ATOM 2098 C C . ASP A 1 259 ? -23.916 -1.624 -40.781 1.00 71.00 259 ASP A C 1
ATOM 2100 O O . ASP A 1 259 ? -24.785 -0.906 -40.282 1.00 71.00 259 ASP A O 1
ATOM 2104 N N . GLY A 1 260 ? -22.618 -1.348 -40.604 1.00 75.88 260 GLY A N 1
ATOM 2105 C CA . GLY A 1 260 ? -22.141 -0.150 -39.899 1.00 75.88 260 GLY A CA 1
ATOM 2106 C C . GLY A 1 260 ? -22.388 -0.148 -38.384 1.00 75.88 260 GLY A C 1
ATOM 2107 O O . GLY A 1 260 ? -22.188 0.886 -37.741 1.00 75.88 260 GLY A O 1
ATOM 2108 N N . ARG A 1 261 ? -22.794 -1.290 -37.812 1.00 81.44 261 ARG A N 1
ATOM 2109 C CA . ARG A 1 261 ? -22.959 -1.517 -36.371 1.00 81.44 261 ARG A CA 1
ATOM 2110 C C . ARG A 1 261 ? -21.928 -2.532 -35.875 1.00 81.44 261 ARG A C 1
ATOM 2112 O O . ARG A 1 261 ? -21.613 -3.500 -36.566 1.00 81.44 261 ARG A O 1
ATOM 2119 N N . LEU A 1 262 ? -21.385 -2.300 -34.681 1.00 82.31 262 LEU A N 1
ATOM 2120 C CA . LEU A 1 262 ? -20.435 -3.202 -34.026 1.00 82.31 262 LEU A CA 1
ATOM 2121 C C . LEU A 1 262 ? -21.190 -4.094 -33.045 1.00 82.31 262 LEU A C 1
ATOM 2123 O O . LEU A 1 262 ? -21.883 -3.586 -32.172 1.00 82.31 262 LEU A O 1
ATOM 2127 N N . TYR A 1 263 ? -21.035 -5.405 -33.159 1.00 80.12 263 TYR A N 1
ATOM 2128 C CA . TYR A 1 263 ? -21.497 -6.358 -32.161 1.00 80.12 263 TYR A CA 1
ATOM 2129 C C . TYR A 1 263 ? -20.326 -6.754 -31.268 1.00 80.12 263 TYR A C 1
ATOM 2131 O O . TYR A 1 263 ? -19.327 -7.277 -31.766 1.00 80.12 263 TYR A O 1
ATOM 2139 N N . TYR A 1 264 ? -20.451 -6.504 -29.969 1.00 81.25 264 TYR A N 1
ATOM 2140 C CA . TYR A 1 264 ? -19.458 -6.848 -28.955 1.00 81.25 264 TYR A CA 1
ATOM 2141 C C . TYR A 1 264 ? -20.183 -7.256 -27.669 1.00 81.25 264 TYR A C 1
ATOM 2143 O O . TYR A 1 264 ? -21.174 -6.631 -27.304 1.00 81.25 264 TYR A O 1
ATOM 2151 N N . ASP A 1 265 ? -19.724 -8.329 -27.021 1.00 80.88 265 ASP A N 1
ATOM 2152 C CA . ASP A 1 265 ? -20.262 -8.841 -25.748 1.00 80.88 265 ASP A CA 1
ATOM 2153 C C . ASP A 1 265 ? -21.804 -8.952 -25.699 1.00 80.88 265 ASP A C 1
ATOM 2155 O O . ASP A 1 265 ? -22.483 -8.508 -24.778 1.00 80.88 265 ASP A O 1
ATOM 2159 N N . SER A 1 266 ? -22.379 -9.539 -26.753 1.00 75.50 266 SER A N 1
ATOM 2160 C CA . SER A 1 266 ? -23.828 -9.741 -26.928 1.00 75.50 266 SER A CA 1
ATOM 2161 C C . SER A 1 266 ? -24.681 -8.481 -27.142 1.00 75.50 266 SER A C 1
ATOM 2163 O O . SER A 1 266 ? -25.909 -8.559 -27.074 1.00 75.50 266 SER A O 1
ATOM 2165 N N . GLN A 1 267 ? -24.075 -7.333 -27.466 1.00 78.81 267 GLN A N 1
ATOM 2166 C CA . GLN A 1 267 ? -24.785 -6.076 -27.742 1.00 78.81 267 GLN A CA 1
ATOM 2167 C C . GLN A 1 267 ? -24.345 -5.413 -29.051 1.00 78.81 267 GLN A C 1
ATOM 2169 O O . GLN A 1 267 ? -23.210 -5.566 -29.495 1.00 78.81 267 GLN A O 1
ATOM 2174 N N . TRP A 1 268 ? -25.270 -4.673 -29.673 1.00 84.31 268 TRP A N 1
ATOM 2175 C CA . TRP A 1 268 ? -25.031 -3.886 -30.886 1.00 84.31 268 TRP A CA 1
ATOM 2176 C C . TRP A 1 268 ? -24.789 -2.415 -30.547 1.00 84.31 268 TRP A C 1
ATOM 2178 O O . TRP A 1 268 ? -25.565 -1.807 -29.813 1.00 84.31 268 TRP A O 1
ATOM 2188 N N . TYR A 1 269 ? -23.763 -1.832 -31.158 1.00 82.81 269 TYR A N 1
ATOM 2189 C CA . TYR A 1 269 ? -23.360 -0.442 -30.984 1.00 82.81 269 TYR A CA 1
ATOM 2190 C C . TYR A 1 269 ? -23.385 0.301 -32.320 1.00 82.81 269 TYR A C 1
ATOM 2192 O O . TYR A 1 269 ? -22.947 -0.219 -33.351 1.00 82.81 269 TYR A O 1
ATOM 2200 N N . CYS A 1 270 ? -23.881 1.538 -32.293 1.00 82.19 270 CYS A N 1
ATOM 2201 C CA . CYS A 1 270 ? -23.922 2.425 -33.453 1.00 82.19 270 CYS A CA 1
ATOM 2202 C C . CYS A 1 270 ? -22.705 3.362 -33.484 1.00 82.19 270 CYS A C 1
ATOM 2204 O O . CYS A 1 270 ? -22.095 3.680 -32.461 1.00 82.19 270 CYS A O 1
ATOM 2206 N N . ARG A 1 271 ? -22.360 3.844 -34.681 1.00 72.38 271 ARG A N 1
ATOM 2207 C CA . ARG A 1 271 ? -21.257 4.789 -34.896 1.00 72.38 271 ARG A CA 1
ATOM 2208 C C . ARG A 1 271 ? -21.448 6.060 -34.053 1.00 72.38 271 ARG A C 1
ATOM 2210 O O . ARG A 1 271 ? -22.458 6.740 -34.192 1.00 72.38 271 ARG A O 1
ATOM 2217 N N . GLY A 1 272 ? -20.460 6.385 -33.214 1.00 72.75 272 GLY A N 1
ATOM 2218 C CA . GLY A 1 272 ? -20.476 7.552 -32.315 1.00 72.75 272 GLY A CA 1
ATOM 2219 C C . GLY A 1 272 ? -20.800 7.236 -30.850 1.00 72.75 272 GLY A C 1
ATOM 2220 O O . GLY A 1 272 ? -20.733 8.133 -30.015 1.00 72.75 272 GLY A O 1
ATOM 2221 N N . GLN A 1 273 ? -21.109 5.980 -30.520 1.00 76.31 273 GLN A N 1
ATOM 2222 C CA . GLN A 1 273 ? -21.358 5.541 -29.148 1.00 76.31 273 GLN A CA 1
ATOM 2223 C C . GLN A 1 273 ? -20.052 5.080 -28.479 1.00 76.31 273 GLN A C 1
ATOM 2225 O O . GLN A 1 273 ? -19.318 4.265 -29.038 1.00 76.31 273 GLN A O 1
ATOM 2230 N N . ALA A 1 274 ? -19.748 5.608 -27.290 1.00 64.81 274 ALA A N 1
ATOM 2231 C CA . ALA A 1 274 ? -18.596 5.173 -26.503 1.00 64.81 274 ALA A CA 1
ATOM 2232 C C . ALA A 1 274 ? -18.891 3.818 -25.839 1.00 64.81 274 ALA A C 1
ATOM 2234 O O . ALA A 1 274 ? -19.940 3.644 -25.220 1.00 64.81 274 ALA A O 1
ATOM 2235 N N . ILE A 1 275 ? -17.963 2.869 -25.967 1.00 67.94 275 ILE A N 1
ATOM 2236 C CA . ILE A 1 275 ? -18.066 1.532 -25.372 1.00 67.94 275 ILE A CA 1
ATOM 2237 C C . ILE A 1 275 ? -17.085 1.462 -24.203 1.00 67.94 275 ILE A C 1
ATOM 2239 O O . ILE A 1 275 ? -15.876 1.591 -24.391 1.00 67.94 275 ILE A O 1
ATOM 2243 N N . CYS A 1 276 ? -17.603 1.254 -22.993 1.00 59.28 276 CYS A N 1
ATOM 2244 C CA . CYS A 1 276 ? -16.793 1.060 -21.793 1.00 59.28 276 CYS A CA 1
ATOM 2245 C C . CYS A 1 276 ? -16.520 -0.435 -21.605 1.00 59.28 276 CYS A C 1
ATOM 2247 O O . CYS A 1 276 ? -17.342 -1.152 -21.037 1.00 59.28 276 CYS A O 1
ATOM 2249 N N . ILE A 1 277 ? -15.369 -0.913 -22.078 1.00 64.69 277 ILE A N 1
ATOM 2250 C CA . ILE A 1 277 ? -14.931 -2.293 -21.839 1.00 64.69 277 ILE A CA 1
ATOM 2251 C C . ILE A 1 277 ? -14.345 -2.352 -20.430 1.00 64.69 277 ILE A C 1
ATOM 2253 O O . ILE A 1 277 ? -13.201 -1.961 -20.196 1.00 64.69 277 ILE A O 1
ATOM 2257 N N . ASN A 1 278 ? -15.149 -2.810 -19.475 1.00 54.53 278 ASN A N 1
ATOM 2258 C CA . ASN A 1 278 ? -14.691 -3.025 -18.113 1.00 54.53 278 ASN A CA 1
ATOM 2259 C C . ASN A 1 278 ? -13.957 -4.370 -18.078 1.00 54.53 278 ASN A C 1
ATOM 2261 O O . ASN A 1 278 ? -14.595 -5.421 -18.046 1.00 54.53 278 ASN A O 1
ATOM 2265 N N . ARG A 1 279 ? -12.620 -4.353 -18.132 1.00 47.75 279 ARG A N 1
ATOM 2266 C CA . ARG A 1 279 ? -11.818 -5.558 -17.888 1.00 47.75 279 ARG A CA 1
ATOM 2267 C C . ARG A 1 279 ? -11.937 -5.926 -16.411 1.00 47.75 279 ARG A C 1
ATOM 2269 O O . ARG A 1 279 ? -11.092 -5.558 -15.603 1.00 47.75 279 ARG A O 1
ATOM 2276 N N . LYS A 1 280 ? -13.006 -6.635 -16.054 1.00 48.47 280 LYS A N 1
ATOM 2277 C CA . LYS A 1 280 ? -13.029 -7.473 -14.855 1.00 48.47 280 LYS A CA 1
ATOM 2278 C C . LYS A 1 280 ? -12.273 -8.762 -15.177 1.00 48.47 280 LYS A C 1
ATOM 2280 O O . LYS A 1 280 ? -12.874 -9.821 -15.246 1.00 48.47 280 LYS A O 1
ATOM 2285 N N . ASP A 1 281 ? -10.974 -8.632 -15.420 1.00 37.84 281 ASP A N 1
ATOM 2286 C CA . ASP A 1 281 ? -10.064 -9.760 -15.295 1.00 37.84 281 ASP A CA 1
ATOM 2287 C C . ASP A 1 281 ? -9.322 -9.581 -13.980 1.00 37.84 281 ASP A C 1
ATOM 2289 O O . ASP A 1 281 ? -8.749 -8.526 -13.690 1.00 37.84 281 ASP A O 1
ATOM 2293 N N . ASP A 1 282 ? -9.438 -10.624 -13.176 1.00 37.06 282 ASP A N 1
ATOM 2294 C CA . ASP A 1 282 ? -8.869 -10.805 -11.861 1.00 37.06 282 ASP A CA 1
ATOM 2295 C C . ASP A 1 282 ? -7.431 -10.288 -11.762 1.00 37.06 282 ASP A C 1
ATOM 2297 O O . ASP A 1 282 ? -6.509 -10.742 -12.444 1.00 37.06 282 ASP A O 1
ATOM 2301 N N . TYR A 1 283 ? -7.211 -9.370 -10.822 1.00 31.38 283 TYR A N 1
ATOM 2302 C CA . TYR A 1 283 ? -5.886 -9.224 -10.239 1.00 31.38 283 TYR A CA 1
ATOM 2303 C C . TYR A 1 283 ? -5.535 -10.568 -9.592 1.00 31.38 283 TYR A C 1
ATOM 2305 O O . TYR A 1 283 ? -6.362 -11.101 -8.845 1.00 31.38 283 TYR A O 1
ATOM 2313 N N . PRO A 1 284 ? -4.335 -11.135 -9.813 1.00 36.81 284 PRO A N 1
ATOM 2314 C CA . PRO A 1 284 ? -3.944 -12.333 -9.103 1.00 36.81 284 PRO A CA 1
ATOM 2315 C C . PRO A 1 284 ? -3.744 -11.941 -7.641 1.00 36.81 284 PRO A C 1
ATOM 2317 O O . PRO A 1 284 ? -2.680 -11.477 -7.231 1.00 36.81 284 PRO A O 1
ATOM 2320 N N . THR A 1 285 ? -4.787 -12.131 -6.839 1.00 40.31 285 THR A N 1
ATOM 2321 C CA . THR A 1 285 ? -4.691 -12.182 -5.386 1.00 40.31 285 THR A CA 1
ATOM 2322 C C . THR A 1 285 ? -3.925 -13.458 -5.058 1.00 40.31 285 THR A C 1
ATOM 2324 O O . THR A 1 285 ? -4.494 -14.509 -4.774 1.00 40.31 285 THR A O 1
ATOM 2327 N N . ARG A 1 286 ? -2.597 -13.407 -5.182 1.00 33.56 286 ARG A N 1
ATOM 2328 C CA . ARG A 1 286 ? -1.737 -14.465 -4.671 1.00 33.56 286 ARG A CA 1
ATOM 2329 C C . ARG A 1 286 ? -1.714 -14.306 -3.155 1.00 33.56 286 ARG A C 1
ATOM 2331 O O . ARG A 1 286 ? -1.313 -13.262 -2.650 1.00 33.56 286 ARG A O 1
ATOM 2338 N N . ASN A 1 287 ? -2.199 -15.344 -2.477 1.00 29.83 287 ASN A N 1
ATOM 2339 C CA . ASN A 1 287 ? -2.106 -15.614 -1.042 1.00 29.83 287 ASN A CA 1
ATOM 2340 C C . ASN A 1 287 ? -0.951 -14.888 -0.326 1.00 29.83 287 ASN A C 1
ATOM 2342 O O . ASN A 1 287 ? 0.165 -14.874 -0.855 1.00 29.83 287 ASN A O 1
ATOM 2346 N N . PRO A 1 288 ? -1.141 -14.431 0.927 1.00 34.69 288 PRO A N 1
ATOM 2347 C CA . PRO A 1 288 ? -0.057 -13.940 1.763 1.00 34.69 288 PRO A CA 1
ATOM 2348 C C . PRO A 1 288 ? 0.757 -15.134 2.283 1.00 34.69 288 PRO A C 1
ATOM 2350 O O . PRO A 1 288 ? 0.749 -15.457 3.465 1.00 34.69 288 PRO A O 1
ATOM 2353 N N . GLN A 1 289 ? 1.459 -15.833 1.394 1.00 33.41 289 GLN A N 1
ATOM 2354 C CA . GLN A 1 289 ? 2.623 -16.598 1.805 1.00 33.41 289 GLN A CA 1
ATOM 2355 C C . GLN A 1 289 ? 3.818 -15.665 1.694 1.00 33.41 289 GLN A C 1
ATOM 2357 O O . GLN A 1 289 ? 4.217 -15.273 0.599 1.00 33.41 289 GLN A O 1
ATOM 2362 N N . HIS A 1 290 ? 4.325 -15.275 2.864 1.00 33.50 290 HIS A N 1
ATOM 2363 C CA . HIS A 1 290 ? 5.600 -14.600 3.067 1.00 33.50 290 HIS A CA 1
ATOM 2364 C C . HIS A 1 290 ? 6.608 -14.927 1.955 1.00 33.50 290 HIS A C 1
ATOM 2366 O O . HIS A 1 290 ? 7.085 -16.065 1.892 1.00 33.50 290 HIS A O 1
ATOM 2372 N N . PRO A 1 291 ? 7.032 -13.954 1.134 1.00 34.56 291 PRO A N 1
ATOM 2373 C CA . PRO A 1 291 ? 8.276 -14.126 0.428 1.00 34.56 291 PRO A CA 1
ATOM 2374 C C . PRO A 1 291 ? 9.378 -13.950 1.474 1.00 34.56 291 PRO A C 1
ATOM 2376 O O . PRO A 1 291 ? 9.649 -12.847 1.950 1.00 34.56 291 PRO A O 1
ATOM 2379 N N . ARG A 1 292 ? 10.014 -15.057 1.870 1.00 35.31 292 ARG A N 1
ATOM 2380 C CA . ARG A 1 292 ? 11.360 -14.995 2.443 1.00 35.31 292 ARG A CA 1
ATOM 2381 C C . ARG A 1 292 ? 12.288 -14.473 1.346 1.00 35.31 292 ARG A C 1
ATOM 2383 O O . ARG A 1 292 ? 12.899 -15.250 0.622 1.00 35.31 292 ARG A O 1
ATOM 2390 N N . PHE A 1 293 ? 12.376 -13.155 1.208 1.00 31.39 293 PHE A N 1
ATOM 2391 C CA . PHE A 1 293 ? 13.498 -12.539 0.521 1.00 31.39 293 PHE A CA 1
ATOM 2392 C C . PHE A 1 293 ? 14.706 -12.657 1.451 1.00 31.39 293 PHE A C 1
ATOM 2394 O O . PHE A 1 293 ? 14.864 -11.879 2.389 1.00 31.39 293 PHE A O 1
ATOM 2401 N N . ASN A 1 294 ? 15.550 -13.661 1.207 1.00 32.59 294 ASN A N 1
ATOM 2402 C CA . ASN A 1 294 ? 16.918 -13.649 1.712 1.00 32.59 294 ASN A CA 1
ATOM 2403 C C . ASN A 1 294 ? 17.659 -12.522 0.987 1.00 32.59 294 ASN A C 1
ATOM 2405 O O . ASN A 1 294 ? 18.228 -12.714 -0.085 1.00 32.59 294 ASN A O 1
ATOM 2409 N N . MET A 1 295 ? 17.616 -11.328 1.569 1.00 32.44 295 MET A N 1
ATOM 2410 C CA . MET A 1 295 ? 18.486 -10.231 1.185 1.00 32.44 295 MET A CA 1
ATOM 2411 C C . MET A 1 295 ? 19.867 -10.538 1.770 1.00 32.44 295 MET A C 1
ATOM 2413 O O . MET A 1 295 ? 20.113 -10.328 2.956 1.00 32.44 295 MET A O 1
ATOM 2417 N N . ILE A 1 296 ? 20.760 -11.103 0.954 1.00 34.12 296 ILE A N 1
ATOM 2418 C CA . ILE A 1 296 ? 22.177 -11.198 1.310 1.00 34.12 296 ILE A CA 1
ATOM 2419 C C . ILE A 1 296 ? 22.729 -9.770 1.247 1.00 34.12 296 ILE A C 1
ATOM 2421 O O . ILE A 1 296 ? 23.094 -9.277 0.182 1.00 34.12 296 ILE A O 1
ATOM 2425 N N . LEU A 1 297 ? 22.745 -9.087 2.393 1.00 32.47 297 LEU A N 1
ATOM 2426 C CA . LEU A 1 297 ? 23.583 -7.912 2.599 1.00 32.47 297 LEU A CA 1
ATOM 2427 C C . LEU A 1 297 ? 25.042 -8.368 2.520 1.00 32.47 297 LEU A C 1
ATOM 2429 O O . LEU A 1 297 ? 25.532 -9.041 3.426 1.00 32.47 297 LEU A O 1
ATOM 2433 N N . PHE A 1 298 ? 25.747 -7.984 1.459 1.00 34.75 298 PHE A N 1
ATOM 2434 C CA . PHE A 1 298 ? 27.204 -7.986 1.503 1.00 34.75 298 PHE A CA 1
ATOM 2435 C C . PHE A 1 298 ? 27.668 -6.771 2.319 1.00 34.75 298 PHE A C 1
ATOM 2437 O O . PHE A 1 298 ? 27.306 -5.641 1.979 1.00 34.75 298 PHE A O 1
ATOM 2444 N N . PRO A 1 299 ? 28.454 -6.961 3.394 1.00 35.16 299 PRO A N 1
ATOM 2445 C CA . PRO A 1 299 ? 29.000 -5.847 4.145 1.00 35.16 299 PRO A CA 1
ATOM 2446 C C . PRO A 1 299 ? 30.108 -5.187 3.320 1.00 35.16 299 PRO A C 1
ATOM 2448 O O . PRO A 1 299 ? 31.175 -5.757 3.102 1.00 35.16 299 PRO A O 1
ATOM 2451 N N . SER A 1 300 ? 29.852 -3.962 2.866 1.00 29.98 300 SER A N 1
ATOM 2452 C CA . SER A 1 300 ? 30.884 -3.059 2.362 1.00 29.98 300 SER A CA 1
ATOM 2453 C C . SER A 1 300 ? 31.717 -2.569 3.545 1.00 29.98 300 SER A C 1
ATOM 2455 O O . SER A 1 300 ? 31.277 -1.693 4.291 1.00 29.98 300 SER A O 1
ATOM 2457 N N . ASN A 1 301 ? 32.928 -3.105 3.702 1.00 33.34 301 ASN A N 1
ATOM 2458 C CA . ASN A 1 301 ? 33.967 -2.468 4.499 1.00 33.34 301 ASN A CA 1
ATOM 2459 C C . ASN A 1 301 ? 35.304 -2.472 3.733 1.00 33.34 301 ASN A C 1
ATOM 2461 O O . ASN A 1 301 ? 35.945 -3.510 3.598 1.00 33.34 301 ASN A O 1
ATOM 2465 N N . GLN A 1 302 ? 35.700 -1.261 3.321 1.00 35.84 302 GLN A N 1
ATOM 2466 C CA . GLN A 1 302 ? 37.064 -0.759 3.073 1.00 35.84 302 GLN A CA 1
ATOM 2467 C C . GLN A 1 302 ? 37.741 -0.947 1.688 1.00 35.84 302 GLN A C 1
ATOM 2469 O O . GLN A 1 302 ? 37.369 -1.823 0.912 1.00 35.84 302 GLN A O 1
ATOM 2474 N N . PRO A 1 303 ? 38.677 -0.028 1.335 1.00 48.00 303 PRO A N 1
ATOM 2475 C CA . PRO A 1 303 ? 38.833 0.508 -0.017 1.00 48.00 303 PRO A CA 1
ATOM 2476 C C . PRO A 1 303 ? 40.062 -0.011 -0.783 1.00 48.00 303 PRO A C 1
ATOM 2478 O O . PRO A 1 303 ? 41.084 -0.361 -0.202 1.00 48.00 303 PRO A O 1
ATOM 2481 N N . GLY A 1 304 ? 39.990 0.097 -2.115 1.00 34.53 304 GLY A N 1
ATOM 2482 C CA . GLY A 1 304 ? 41.152 0.246 -2.996 1.00 34.53 304 GLY A CA 1
ATOM 2483 C C . GLY A 1 304 ? 41.704 -1.026 -3.647 1.00 34.53 304 GLY A C 1
ATOM 2484 O O . GLY A 1 304 ? 42.516 -1.724 -3.055 1.00 34.53 304 GLY A O 1
ATOM 2485 N N . ARG A 1 305 ? 41.395 -1.230 -4.937 1.00 32.06 305 ARG A N 1
ATOM 2486 C CA . ARG A 1 305 ? 42.386 -1.484 -6.007 1.00 32.06 305 ARG A CA 1
ATOM 2487 C C . ARG A 1 305 ? 41.710 -1.616 -7.373 1.00 32.06 305 ARG A C 1
ATOM 2489 O O . ARG A 1 305 ? 40.699 -2.291 -7.509 1.00 32.06 305 ARG A O 1
A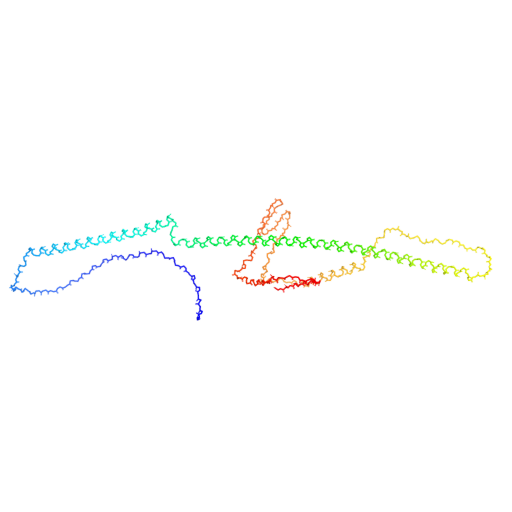TOM 2496 N N . LEU A 1 306 ? 42.324 -0.971 -8.365 1.00 41.22 306 LEU A N 1
ATOM 2497 C CA . LEU A 1 306 ? 42.143 -1.206 -9.797 1.00 41.22 306 LEU A CA 1
ATOM 2498 C C . LEU A 1 306 ? 42.216 -2.707 -10.118 1.00 41.22 306 LEU A C 1
ATOM 2500 O O . LEU A 1 306 ? 43.200 -3.332 -9.738 1.00 41.22 306 LEU A O 1
ATOM 2504 N N . GLU A 1 307 ? 41.286 -3.223 -10.924 1.00 32.66 307 GLU A N 1
ATOM 2505 C CA . GLU A 1 307 ? 41.624 -3.799 -12.232 1.00 32.66 307 GLU A CA 1
ATOM 2506 C C . GLU A 1 307 ? 40.390 -4.094 -13.095 1.00 32.66 307 GLU A C 1
ATOM 2508 O O . GLU A 1 307 ? 39.250 -4.107 -12.641 1.00 32.66 307 GLU A O 1
ATOM 2513 N N . ARG A 1 308 ? 40.665 -4.196 -14.394 1.00 43.66 308 ARG A N 1
ATOM 2514 C CA . ARG A 1 308 ? 39.756 -4.122 -15.537 1.00 43.66 308 ARG A CA 1
ATOM 2515 C C . ARG A 1 308 ? 39.004 -5.435 -15.780 1.00 43.66 308 ARG A C 1
ATOM 2517 O O . ARG A 1 308 ? 39.449 -6.502 -15.381 1.00 43.66 308 ARG A O 1
ATOM 2524 N N . HIS A 1 309 ? 37.963 -5.307 -16.606 1.00 39.38 309 HIS A N 1
ATOM 2525 C CA . HIS A 1 309 ? 37.158 -6.343 -17.265 1.00 39.38 309 HIS A CA 1
ATOM 2526 C C . HIS A 1 309 ? 36.041 -6.986 -16.437 1.00 39.38 309 HIS A C 1
ATOM 2528 O O . HIS A 1 309 ? 36.218 -8.026 -15.813 1.00 39.38 309 HIS A O 1
ATOM 2534 N N . GLN A 1 310 ? 34.824 -6.460 -16.606 1.00 32.16 310 GLN A N 1
ATOM 2535 C CA . GLN A 1 310 ? 33.607 -7.244 -16.424 1.00 32.16 310 GLN A CA 1
ATOM 2536 C C . GLN A 1 310 ? 32.931 -7.414 -17.790 1.00 32.16 310 GLN A C 1
ATOM 2538 O O . GLN A 1 310 ? 32.416 -6.466 -18.376 1.00 32.16 310 GLN A O 1
ATOM 2543 N N . LYS A 1 311 ? 32.984 -8.641 -18.316 1.00 36.44 311 LYS A N 1
ATOM 2544 C CA . LYS A 1 311 ? 32.096 -9.111 -19.382 1.00 36.44 311 LYS A CA 1
ATOM 2545 C C . LYS A 1 311 ? 30.672 -9.144 -18.819 1.00 36.44 311 LYS A C 1
ATOM 2547 O O . LYS A 1 311 ? 30.450 -9.764 -17.780 1.00 36.44 311 LYS A O 1
ATOM 2552 N N . CYS A 1 312 ? 29.720 -8.518 -19.505 1.00 31.94 312 CYS A N 1
ATOM 2553 C CA . CYS A 1 312 ? 28.296 -8.718 -19.253 1.00 31.94 312 CYS A CA 1
ATOM 2554 C C . CYS A 1 312 ? 27.923 -10.146 -19.670 1.00 31.94 312 CYS A C 1
ATOM 2556 O O . CYS A 1 312 ? 27.918 -10.464 -20.856 1.00 31.94 312 CYS A O 1
ATOM 2558 N N . VAL A 1 313 ? 27.635 -11.012 -18.699 1.00 35.38 313 VAL A N 1
ATOM 2559 C CA . VAL A 1 313 ? 26.985 -12.301 -18.950 1.00 35.38 313 VAL A CA 1
ATOM 2560 C C . VAL A 1 313 ? 25.515 -12.126 -18.588 1.00 35.38 313 VAL A C 1
ATOM 2562 O O . VAL A 1 313 ? 25.165 -12.039 -17.414 1.00 35.38 313 VAL A O 1
ATOM 2565 N N . PHE A 1 314 ? 24.667 -12.035 -19.611 1.00 33.69 314 PHE A N 1
ATOM 2566 C CA . PHE A 1 314 ? 23.226 -12.220 -19.478 1.00 33.69 314 PHE A CA 1
ATOM 2567 C C . PHE A 1 314 ? 22.968 -13.676 -19.083 1.00 33.69 314 PHE A C 1
ATOM 2569 O O . PHE A 1 314 ? 23.365 -14.589 -19.805 1.00 33.69 314 PHE A O 1
ATOM 2576 N N . ILE A 1 315 ? 22.291 -13.898 -17.958 1.00 35.00 315 ILE A N 1
ATOM 2577 C CA . ILE A 1 315 ? 21.653 -15.184 -17.671 1.00 35.00 315 ILE A CA 1
ATOM 2578 C C . ILE A 1 315 ? 20.160 -14.909 -17.539 1.00 35.00 315 ILE A C 1
ATOM 2580 O O . ILE A 1 315 ? 19.691 -14.456 -16.496 1.00 35.00 315 ILE A O 1
ATOM 2584 N N . SER A 1 316 ? 19.433 -15.181 -18.625 1.00 36.03 316 SER A N 1
ATOM 2585 C CA . SER A 1 316 ? 18.012 -15.512 -18.555 1.00 36.03 316 SER A CA 1
ATOM 2586 C C . SER A 1 316 ? 17.867 -16.751 -17.685 1.00 36.03 316 SER A C 1
ATOM 2588 O O . SER A 1 316 ? 18.523 -17.764 -17.930 1.00 36.03 316 SER A O 1
ATOM 2590 N N . ARG A 1 317 ? 17.015 -16.676 -16.668 1.00 38.69 317 ARG A N 1
ATOM 2591 C CA . ARG A 1 317 ? 16.526 -17.862 -15.976 1.00 38.69 317 ARG A CA 1
ATOM 2592 C C . ARG A 1 317 ? 15.016 -17.890 -16.141 1.00 38.69 317 ARG A C 1
ATOM 2594 O O . ARG A 1 317 ? 14.308 -17.153 -15.463 1.00 38.69 317 ARG A O 1
ATOM 2601 N N . ASP A 1 318 ? 14.592 -18.698 -17.106 1.00 37.34 318 ASP A N 1
ATOM 2602 C CA . ASP A 1 318 ? 13.273 -19.313 -17.119 1.00 37.34 318 ASP A CA 1
ATOM 2603 C C . ASP A 1 318 ? 13.197 -20.282 -15.932 1.00 37.34 318 ASP A C 1
ATOM 2605 O O . ASP A 1 318 ? 14.067 -21.144 -15.792 1.00 37.34 318 ASP A O 1
ATOM 2609 N N . GLU A 1 319 ? 12.222 -20.062 -15.051 1.00 39.44 319 GLU A N 1
ATOM 2610 C CA . GLU A 1 319 ? 11.257 -21.051 -14.528 1.00 39.44 319 GLU A CA 1
ATOM 2611 C C . GLU A 1 319 ? 10.253 -20.374 -13.583 1.00 39.44 319 GLU A C 1
ATOM 2613 O O . GLU A 1 319 ? 10.683 -19.692 -12.620 1.00 39.44 319 GLU A O 1
#

Radius of gyration: 57.99 Å; chains: 1; bounding box: 123×51×184 Å

Secondary structure (DSSP, 8-state):
------------------------------------------------HHHHHHHHHHHHHHHHHHHHHHHHHHHHHHHHHHHHHHHHHHHHHTT--HHHHHHHHHHHHHHHHHHHHHHHHHHHHHHHHHHHHHHHHHHHHHHHHHHHHHHHHHHHHHHHHHHHHHHHHHHHHHHHHHHHHHHHHS--------------PPP----S-----SPPHHHHHHHHHHHHHHHHHS---------------------EEETTEEEETTEEEETT-----------------------------------------------

Organism: Oryzias latipes (NCBI:txid8090)

pLDDT: mean 70.84, std 25.41, range [29.83, 98.81]

Foldseek 3Di:
DDDDDDDDDDDDDDDDDDDDDDDDDDDDDDDDDDDDDPPPDDPPPVPDVVVVVVVVVVVVVVVVVVVVVVVVVVVVVVVVVVVVVVVCVVCVVVVNNVVVPVVVVVVVVVVVVVVVVVVVVVVVVVVVVVVVVVVVVVVVVVVVVVVVVVVVVVVVVVVVVVVVVVVVVVVVCVVVVVVVVVVVPPDDDDDDDDDDDDDDDDDDDPPDDDDDPDDDPVVVVVVVVVVVVVVVVCDDDDDDDDDDDDDDPDPPFDWDDDPQWIDTPNDIHHPPDDDDDPPPDDDPPDDPPDDPPPPPDDDDDDDDDDDDDDDDDDDDDDD